Protein AF-A0A1M3QBH0-F1 (afdb_monomer)

Solvent-accessible surface area (backbone atoms only — not comparable to full-atom values): 13136 Å² total; per-residue (Å²): 131,69,60,86,59,48,52,57,50,49,51,53,44,24,52,53,30,20,54,60,25,50,37,61,86,67,37,44,61,52,54,53,48,25,65,75,72,67,54,53,71,69,56,42,52,51,54,48,45,53,23,42,47,44,20,41,51,45,32,47,50,53,47,51,50,51,52,53,48,51,71,76,41,58,80,49,60,79,60,54,50,59,52,50,54,50,49,53,50,50,50,52,53,48,49,54,51,51,37,49,76,69,68,70,52,73,88,73,77,80,76,66,93,84,74,84,82,80,86,79,91,77,92,79,90,82,88,85,90,85,86,88,86,88,85,84,90,84,84,87,78,93,76,81,79,76,78,73,76,77,70,67,73,73,73,66,70,68,76,70,78,68,71,79,68,53,68,65,59,53,51,51,50,53,33,49,58,47,20,74,53,61,65,70,85,49,47,67,57,48,61,58,21,44,77,62,37,70,65,30,32,53,51,47,49,51,46,31,39,52,22,27,39,52,25,52,70,110

Secondary structure (DSSP, 8-state):
--HHHHHHHHHHHHHHHHHHHHSHHHHHHHHHHHHHHT--HHHHHHHHHHHHHHHHHHHHHHHHHHHHHHHH-HHHHTTHHHHHHHHHHHHHHHHHHHHHHTT-S-------TT----------------------------------------------------HHHHHHHHHHHHHTS--GGGHHHHHHHHTTHHHHHHHHHHHHHHHHHHHHH-

Structure (mmCIF, N/CA/C/O backbone):
data_AF-A0A1M3QBH0-F1
#
_entry.id   AF-A0A1M3QBH0-F1
#
loop_
_atom_site.group_PDB
_atom_site.id
_atom_site.type_symbol
_atom_site.label_atom_id
_atom_site.label_alt_id
_atom_site.label_comp_id
_atom_site.label_asym_id
_atom_site.label_entity_id
_atom_site.label_seq_id
_atom_site.pdbx_PDB_ins_code
_atom_site.Cartn_x
_atom_site.Cartn_y
_atom_site.Cartn_z
_atom_site.occupancy
_atom_site.B_iso_or_equiv
_atom_site.auth_seq_id
_atom_site.auth_comp_id
_atom_site.auth_asym_id
_atom_site.auth_atom_id
_atom_site.pdbx_PDB_model_num
ATOM 1 N N . MET A 1 1 ? 18.473 -16.895 -12.469 1.00 64.12 1 MET A N 1
ATOM 2 C CA . MET A 1 1 ? 18.109 -15.680 -11.704 1.00 64.12 1 MET A CA 1
ATOM 3 C C . MET A 1 1 ? 19.381 -15.137 -11.069 1.00 64.12 1 MET A C 1
ATOM 5 O O . MET A 1 1 ? 20.035 -15.888 -10.356 1.00 64.12 1 MET A O 1
ATOM 9 N N . ASN A 1 2 ? 19.768 -13.891 -11.347 1.00 78.19 2 ASN A N 1
ATOM 10 C CA . ASN A 1 2 ? 20.936 -13.276 -10.705 1.00 78.19 2 ASN A CA 1
ATOM 11 C C . ASN A 1 2 ? 20.575 -12.853 -9.273 1.00 78.19 2 ASN A C 1
ATOM 13 O O . ASN A 1 2 ? 19.985 -11.796 -9.056 1.00 78.19 2 ASN A O 1
ATOM 17 N N . LEU A 1 3 ? 20.915 -13.695 -8.294 1.00 78.75 3 LEU A N 1
ATOM 18 C CA . LEU A 1 3 ? 20.623 -13.466 -6.871 1.00 78.75 3 LEU A CA 1
ATOM 19 C C . LEU A 1 3 ? 21.205 -12.146 -6.339 1.00 78.75 3 LEU A C 1
ATOM 21 O O . LEU A 1 3 ? 20.587 -11.513 -5.489 1.00 78.75 3 LEU A O 1
ATOM 25 N N . SER A 1 4 ? 22.342 -11.703 -6.880 1.00 83.06 4 SER A N 1
ATOM 26 C CA . SER A 1 4 ? 23.027 -10.467 -6.484 1.00 83.06 4 SER A CA 1
ATOM 27 C C . SER A 1 4 ? 22.188 -9.200 -6.665 1.00 83.06 4 SER A C 1
ATOM 29 O O . SER A 1 4 ? 22.356 -8.258 -5.900 1.00 83.06 4 SER A O 1
ATOM 31 N N . MET A 1 5 ? 21.269 -9.181 -7.634 1.00 84.56 5 MET A N 1
ATOM 32 C CA . MET A 1 5 ? 20.375 -8.044 -7.885 1.00 84.56 5 MET A CA 1
ATOM 33 C C . MET A 1 5 ? 18.974 -8.275 -7.308 1.00 84.56 5 MET A C 1
ATOM 35 O O . MET A 1 5 ? 18.311 -7.327 -6.899 1.00 84.56 5 MET A O 1
ATOM 39 N N . LEU A 1 6 ? 18.521 -9.528 -7.220 1.00 85.81 6 LEU A N 1
ATOM 40 C CA . LEU A 1 6 ? 17.193 -9.854 -6.697 1.00 85.81 6 LEU A CA 1
ATOM 41 C C . LEU A 1 6 ? 17.083 -9.630 -5.185 1.00 85.81 6 LEU A C 1
ATOM 43 O O . LEU A 1 6 ? 16.078 -9.094 -4.726 1.00 85.81 6 LEU A O 1
ATOM 47 N N . VAL A 1 7 ? 18.111 -10.004 -4.417 1.00 89.94 7 VAL A N 1
ATOM 48 C CA . VAL A 1 7 ? 18.140 -9.816 -2.957 1.00 89.94 7 VAL A CA 1
ATOM 49 C C . VAL A 1 7 ? 17.984 -8.344 -2.555 1.00 89.94 7 VAL A C 1
ATOM 51 O O . VAL A 1 7 ? 17.090 -8.066 -1.756 1.00 89.94 7 VAL A O 1
ATOM 54 N N . PRO A 1 8 ? 18.766 -7.383 -3.091 1.00 91.19 8 PRO A N 1
ATOM 55 C CA . PRO A 1 8 ? 18.585 -5.980 -2.731 1.00 91.19 8 PRO A CA 1
ATOM 56 C C . PRO A 1 8 ? 17.220 -5.434 -3.169 1.00 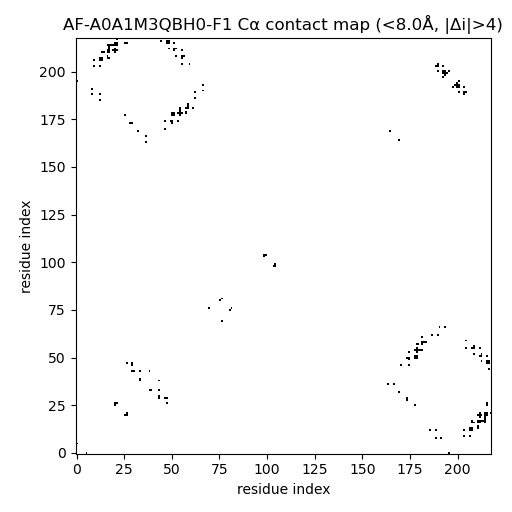91.19 8 PRO A C 1
ATOM 58 O O . PRO A 1 8 ? 16.588 -4.739 -2.383 1.00 91.19 8 PRO A O 1
ATOM 61 N N . ILE A 1 9 ? 16.705 -5.802 -4.351 1.00 90.75 9 ILE A N 1
ATOM 62 C CA . ILE A 1 9 ? 15.357 -5.385 -4.793 1.00 90.75 9 ILE A CA 1
ATOM 63 C C . ILE A 1 9 ? 14.284 -5.897 -3.827 1.00 90.75 9 ILE A C 1
ATOM 65 O O . ILE A 1 9 ? 13.414 -5.136 -3.408 1.00 90.75 9 ILE A O 1
ATOM 69 N N . ALA A 1 10 ? 14.353 -7.174 -3.451 1.00 91.88 10 ALA A N 1
ATOM 70 C CA . ALA A 1 10 ? 13.419 -7.784 -2.514 1.00 91.88 10 ALA A CA 1
ATOM 71 C C . ALA A 1 10 ? 13.515 -7.151 -1.118 1.00 91.88 10 ALA A C 1
ATOM 73 O O . ALA A 1 10 ? 12.488 -6.859 -0.513 1.00 91.88 10 ALA A O 1
ATOM 74 N N . ALA A 1 11 ? 14.729 -6.892 -0.625 1.00 93.81 11 ALA A N 1
ATOM 75 C CA . ALA A 1 11 ? 14.957 -6.272 0.677 1.00 93.81 11 ALA A CA 1
ATOM 76 C C . ALA A 1 11 ? 14.449 -4.824 0.721 1.00 93.81 11 ALA A C 1
ATOM 78 O O . ALA A 1 11 ? 13.727 -4.449 1.645 1.00 93.81 11 ALA A O 1
ATOM 79 N N . THR A 1 12 ? 14.774 -4.012 -0.289 1.00 92.19 12 THR A N 1
ATOM 80 C CA . THR A 1 12 ? 14.274 -2.636 -0.387 1.00 92.19 12 THR A CA 1
ATOM 81 C C . THR A 1 12 ? 12.761 -2.621 -0.578 1.00 92.19 12 THR A C 1
ATOM 83 O O . THR A 1 12 ? 12.075 -1.865 0.105 1.00 92.19 12 THR A O 1
ATOM 86 N N . GLY A 1 13 ? 12.224 -3.485 -1.442 1.00 92.44 13 GLY A N 1
ATOM 87 C CA . GLY A 1 13 ? 10.784 -3.623 -1.657 1.00 92.44 13 GLY A CA 1
ATOM 88 C C . GLY A 1 13 ? 10.037 -4.001 -0.378 1.00 92.44 13 GLY A C 1
ATOM 89 O O . GLY A 1 13 ? 9.044 -3.359 -0.045 1.00 92.44 13 GLY A O 1
ATOM 90 N N . PHE A 1 14 ? 10.557 -4.973 0.379 1.00 94.94 14 PHE A N 1
ATOM 91 C CA . PHE A 1 14 ? 10.033 -5.346 1.692 1.00 94.94 14 PHE A CA 1
ATOM 92 C C . PHE A 1 14 ? 10.043 -4.158 2.656 1.00 94.94 14 PHE A C 1
ATOM 94 O O . PHE A 1 14 ? 9.016 -3.844 3.249 1.00 94.94 14 PHE A O 1
ATOM 101 N N . LEU A 1 15 ? 11.184 -3.476 2.802 1.00 95.00 15 LEU A N 1
ATOM 102 C CA . LEU A 1 15 ? 11.324 -2.373 3.751 1.00 95.00 15 LEU A CA 1
ATOM 103 C C . LEU A 1 15 ? 10.366 -1.225 3.425 1.00 95.00 15 LEU A C 1
ATOM 105 O O . LEU A 1 15 ? 9.687 -0.716 4.315 1.00 95.00 15 LEU A O 1
ATOM 109 N N . VAL A 1 16 ? 10.284 -0.840 2.151 1.00 93.44 16 VAL A N 1
ATOM 110 C CA . VAL A 1 16 ? 9.375 0.218 1.700 1.00 93.44 16 VAL A CA 1
ATOM 111 C C . VAL A 1 16 ? 7.922 -0.195 1.934 1.00 93.44 16 VAL A C 1
ATOM 113 O O . VAL A 1 16 ? 7.165 0.603 2.477 1.00 93.44 16 VAL A O 1
ATOM 116 N N . ALA A 1 17 ? 7.533 -1.431 1.603 1.00 93.44 17 ALA A N 1
ATOM 117 C CA . ALA A 1 17 ? 6.177 -1.939 1.832 1.00 93.44 17 ALA A CA 1
ATOM 118 C C . ALA A 1 17 ? 5.797 -1.990 3.312 1.00 93.44 17 ALA A C 1
ATOM 120 O O . ALA A 1 17 ? 4.714 -1.534 3.684 1.00 93.44 17 ALA A O 1
ATOM 121 N N . PHE A 1 18 ? 6.703 -2.476 4.157 1.00 95.31 18 PHE A N 1
ATOM 122 C CA . PHE A 1 18 ? 6.506 -2.529 5.598 1.00 95.31 18 PHE A CA 1
ATOM 123 C C . PHE A 1 18 ? 6.347 -1.127 6.190 1.00 95.31 18 PHE A C 1
ATOM 125 O O . PHE A 1 18 ? 5.349 -0.845 6.850 1.00 95.31 18 PHE A O 1
ATOM 132 N N . LEU A 1 19 ? 7.298 -0.225 5.920 1.00 94.31 19 LEU A N 1
ATOM 133 C CA . LEU A 1 19 ? 7.269 1.129 6.473 1.00 94.31 19 LEU A CA 1
ATOM 134 C C . LEU A 1 19 ? 6.071 1.925 5.958 1.00 94.31 19 LEU A C 1
ATOM 136 O O . LEU A 1 19 ? 5.445 2.625 6.743 1.00 94.31 19 LEU A O 1
ATOM 140 N N . HIS A 1 20 ? 5.719 1.789 4.677 1.00 92.94 20 HIS A N 1
ATOM 141 C CA . HIS A 1 20 ? 4.542 2.427 4.087 1.00 92.94 20 HIS A CA 1
ATOM 142 C C . HIS A 1 20 ? 3.243 1.996 4.784 1.00 92.94 20 HIS A C 1
ATOM 144 O O . HIS A 1 20 ? 2.414 2.840 5.132 1.00 92.94 20 HIS A O 1
ATOM 150 N N . ALA A 1 21 ? 3.091 0.694 5.036 1.00 92.50 21 ALA A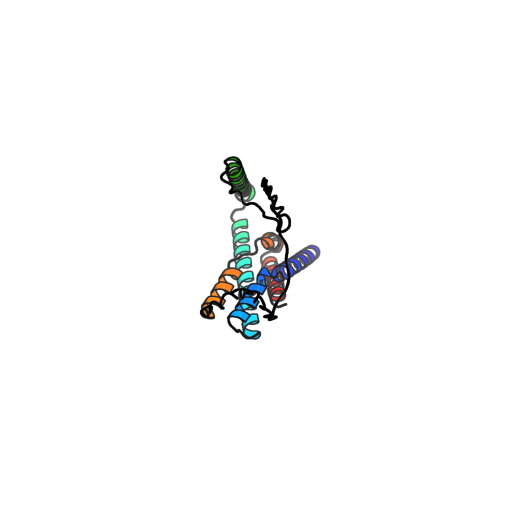 N 1
ATOM 151 C CA . ALA A 1 21 ? 1.936 0.138 5.736 1.00 92.50 21 ALA A CA 1
ATOM 152 C C . ALA A 1 21 ? 1.914 0.489 7.234 1.00 92.50 21 ALA A C 1
ATOM 154 O O . ALA A 1 21 ? 0.838 0.645 7.810 1.00 92.50 21 ALA A O 1
ATOM 155 N N . ALA A 1 22 ? 3.084 0.669 7.852 1.00 93.62 22 ALA A N 1
ATOM 156 C CA . ALA A 1 22 ? 3.213 1.086 9.247 1.00 93.62 22 ALA A CA 1
ATOM 157 C C . ALA A 1 22 ? 2.857 2.570 9.473 1.00 93.62 22 ALA A C 1
ATOM 159 O O . ALA A 1 22 ? 2.627 2.983 10.615 1.00 93.62 22 ALA A O 1
ATOM 160 N N . ILE A 1 23 ? 2.777 3.387 8.411 1.00 92.56 23 ILE A N 1
ATOM 161 C CA . ILE A 1 23 ? 2.316 4.778 8.520 1.00 92.56 23 ILE A CA 1
ATOM 162 C C . ILE A 1 23 ? 0.887 4.779 9.092 1.00 92.56 23 ILE A C 1
ATOM 164 O O . ILE A 1 23 ? 0.029 4.054 8.578 1.00 92.56 23 ILE A O 1
ATOM 168 N N . PRO A 1 24 ? 0.581 5.630 10.096 1.00 90.50 24 PRO A N 1
ATOM 169 C CA . PRO A 1 24 ? -0.736 5.675 10.731 1.00 90.50 24 PRO A CA 1
ATOM 170 C C . PRO A 1 24 ? -1.908 5.818 9.759 1.00 90.50 24 PRO A C 1
ATOM 172 O O . PRO A 1 24 ? -3.011 5.399 10.073 1.00 90.50 24 PRO A O 1
ATOM 175 N N . THR A 1 25 ? -1.705 6.346 8.555 1.00 89.12 25 THR A N 1
ATOM 176 C CA . THR A 1 25 ? -2.760 6.473 7.542 1.00 89.12 25 THR A CA 1
ATOM 177 C C . THR A 1 25 ? -3.413 5.144 7.156 1.00 89.12 25 THR A C 1
ATOM 179 O O . THR A 1 25 ? -4.583 5.149 6.784 1.00 89.12 25 THR A O 1
ATOM 182 N N . HIS A 1 26 ? -2.702 4.019 7.272 1.00 89.19 26 HIS A N 1
ATOM 183 C CA . HIS A 1 26 ? -3.191 2.714 6.823 1.00 89.19 26 HIS A CA 1
ATOM 184 C C . HIS A 1 26 ? -3.895 1.913 7.925 1.00 89.19 26 HIS A C 1
ATOM 186 O O . HIS A 1 26 ? -4.906 1.275 7.649 1.00 89.19 26 HIS A O 1
ATOM 192 N N . TRP A 1 27 ? -3.429 1.960 9.177 1.00 91.81 27 TRP A N 1
ATOM 193 C CA . TRP A 1 27 ? -4.012 1.173 10.278 1.00 91.81 27 TRP A CA 1
ATOM 194 C C . TRP A 1 27 ? -4.861 2.005 11.255 1.00 91.81 27 TRP A C 1
ATOM 196 O O . TRP A 1 27 ? -5.806 1.479 11.855 1.00 91.81 27 TRP A O 1
ATOM 206 N N . LEU A 1 28 ? -4.602 3.313 11.397 1.00 92.81 28 LEU A N 1
ATOM 207 C CA . LEU A 1 28 ? -5.321 4.176 12.344 1.00 92.81 28 LEU A CA 1
ATOM 208 C C . LEU A 1 28 ? -6.836 4.228 12.085 1.00 92.81 28 LEU A C 1
ATOM 210 O O . LEU A 1 28 ? -7.583 4.143 13.064 1.00 92.81 28 LEU A O 1
ATOM 214 N N . PRO A 1 29 ? -7.336 4.304 10.831 1.00 92.62 29 PRO A N 1
ATOM 215 C CA . PRO A 1 29 ? -8.777 4.300 10.579 1.00 92.62 29 PRO A CA 1
ATOM 216 C C . PRO A 1 29 ? -9.474 3.046 11.120 1.00 92.62 29 PRO A C 1
ATOM 218 O O . PRO A 1 29 ? -10.577 3.146 11.655 1.00 92.62 29 PRO A O 1
ATOM 221 N N . PHE A 1 30 ? -8.821 1.882 11.056 1.00 93.81 30 PHE A N 1
ATOM 222 C CA . PHE A 1 30 ? -9.355 0.622 11.579 1.00 93.81 30 PHE A CA 1
ATOM 223 C C . PHE A 1 30 ? -9.416 0.625 13.103 1.00 93.81 30 PHE A C 1
ATOM 225 O O . PHE A 1 30 ? -10.422 0.217 13.684 1.00 93.81 30 PHE A O 1
ATOM 232 N N . VAL A 1 31 ? -8.377 1.141 13.766 1.00 93.06 31 VAL A N 1
ATOM 233 C CA . VAL A 1 31 ? -8.362 1.273 15.229 1.00 93.06 31 VAL A CA 1
ATOM 234 C C . VAL A 1 31 ? -9.441 2.252 15.689 1.00 93.06 31 VAL A C 1
ATOM 236 O O . VAL A 1 31 ? -10.214 1.924 16.590 1.00 93.06 31 VAL A O 1
ATOM 239 N N . LEU A 1 32 ? -9.564 3.415 15.049 1.00 92.88 32 LEU A N 1
ATOM 240 C CA . LEU A 1 32 ? -10.593 4.402 15.386 1.00 92.88 32 LEU A CA 1
ATOM 241 C C . LEU A 1 32 ? -12.008 3.865 15.135 1.00 92.88 32 LEU A C 1
ATOM 243 O O . LEU A 1 32 ? -12.865 3.975 16.014 1.00 92.88 32 LEU A O 1
ATOM 247 N N . ALA A 1 33 ? -12.238 3.214 13.993 1.00 91.62 33 ALA A N 1
ATOM 248 C CA . ALA A 1 33 ? -13.512 2.569 13.689 1.00 91.62 33 ALA A CA 1
ATOM 249 C C . ALA A 1 33 ? -13.835 1.457 14.693 1.00 91.62 33 ALA A C 1
ATOM 251 O O . ALA A 1 33 ? -14.967 1.378 15.170 1.00 91.62 33 ALA A O 1
ATOM 252 N N . SER A 1 34 ? -12.843 0.652 15.088 1.00 93.19 34 SER A N 1
ATOM 253 C CA . SER A 1 34 ? -13.037 -0.404 16.082 1.00 93.19 34 SER A CA 1
ATOM 254 C C . SER A 1 34 ? -13.456 0.142 17.443 1.00 93.19 34 SER A C 1
ATOM 256 O O . SER A 1 34 ? -14.355 -0.415 18.069 1.00 93.19 34 SER A O 1
ATOM 258 N N . ARG A 1 35 ? -12.870 1.264 17.884 1.00 91.00 35 ARG A N 1
ATOM 259 C CA . ARG A 1 35 ? -13.237 1.918 19.148 1.00 91.00 35 ARG A CA 1
ATOM 260 C C . ARG A 1 35 ? -14.616 2.565 19.067 1.00 91.00 35 ARG A C 1
ATOM 262 O O . ARG A 1 35 ? -15.369 2.469 20.029 1.00 91.00 35 ARG A O 1
ATOM 269 N N . GLY A 1 36 ? -14.960 3.165 17.926 1.00 89.19 36 GLY A N 1
ATOM 270 C CA . GLY A 1 36 ? -16.285 3.743 17.688 1.00 89.19 36 GLY A CA 1
ATOM 271 C C . GLY A 1 36 ? -17.406 2.698 17.628 1.00 89.19 36 GLY A C 1
ATOM 272 O O . GLY A 1 36 ? -18.504 2.950 18.117 1.00 89.19 36 GLY A O 1
ATOM 273 N N . GLN A 1 37 ? -17.129 1.513 17.076 1.00 88.50 37 GLN A N 1
ATOM 274 C CA . GLN A 1 37 ? -18.107 0.424 16.954 1.00 88.50 37 GLN A CA 1
ATOM 275 C C . GLN A 1 37 ? -18.099 -0.554 18.141 1.00 88.50 37 GLN A C 1
ATOM 277 O O . GLN A 1 37 ? -19.078 -1.266 18.363 1.00 88.50 37 GLN A O 1
ATOM 282 N N . GLY A 1 38 ? -17.034 -0.572 18.946 1.00 90.19 38 GLY A N 1
ATOM 283 C CA . GLY A 1 38 ? -16.862 -1.509 20.059 1.00 90.19 38 GLY A CA 1
ATOM 284 C C . GLY A 1 38 ? -16.407 -2.905 19.620 1.00 90.19 38 GLY A C 1
ATOM 285 O O . GLY A 1 38 ? -16.803 -3.900 20.224 1.00 90.19 38 GLY A O 1
ATOM 286 N N . TRP A 1 39 ? -15.608 -3.009 18.555 1.00 93.75 39 TRP A N 1
ATOM 287 C CA . TRP A 1 39 ? -15.088 -4.295 18.083 1.00 93.75 39 TRP A CA 1
ATOM 288 C C . TRP A 1 39 ? -14.024 -4.861 19.030 1.00 93.75 39 TRP A C 1
ATOM 290 O O . TRP A 1 39 ? -13.169 -4.142 19.546 1.00 93.75 39 TRP A O 1
ATOM 300 N N . GLY A 1 40 ? -14.046 -6.182 19.220 1.00 93.88 40 GLY A N 1
ATOM 301 C CA . GLY A 1 40 ? -12.975 -6.892 19.918 1.00 93.88 40 GLY A CA 1
ATOM 302 C C . GLY A 1 40 ? -11.669 -6.897 19.115 1.00 93.88 40 GLY A C 1
ATOM 303 O O . GLY A 1 40 ? -11.686 -6.825 17.886 1.00 93.88 40 GLY A O 1
ATOM 304 N N . ARG A 1 41 ? -10.531 -7.061 19.805 1.00 92.62 41 ARG A N 1
ATOM 305 C CA . ARG A 1 41 ? -9.181 -7.053 19.200 1.00 92.62 41 ARG A CA 1
ATOM 306 C C . ARG A 1 41 ? -9.051 -8.004 18.006 1.00 92.62 41 ARG A C 1
ATOM 308 O O . ARG A 1 41 ? -8.533 -7.607 16.971 1.00 92.62 41 ARG A O 1
ATOM 315 N N . GLY A 1 42 ? -9.576 -9.226 18.127 1.00 94.81 42 GLY A N 1
ATOM 316 C CA . GLY A 1 42 ? -9.534 -10.218 17.048 1.00 94.81 42 GLY A CA 1
ATOM 317 C C . GLY A 1 42 ? -10.311 -9.789 15.800 1.00 94.81 42 GLY A C 1
ATOM 318 O O . GLY A 1 42 ? -9.824 -9.975 14.691 1.00 94.81 42 GLY A O 1
ATOM 319 N N . LYS A 1 43 ? -11.476 -9.146 15.967 1.00 93.88 43 LYS A N 1
ATOM 320 C CA . LYS A 1 43 ? -12.266 -8.620 14.844 1.00 93.88 43 LYS A CA 1
ATOM 321 C C . LYS A 1 43 ? -11.531 -7.480 14.147 1.00 93.88 43 LYS A C 1
ATOM 323 O O . LYS A 1 43 ? -11.464 -7.476 12.925 1.00 93.88 43 LYS A O 1
ATOM 328 N N . THR A 1 44 ? -10.956 -6.551 14.908 1.00 94.12 44 THR A N 1
ATOM 329 C CA . THR A 1 44 ? -10.163 -5.450 14.344 1.00 94.12 44 THR A CA 1
ATOM 330 C C . THR A 1 44 ? -8.982 -5.982 13.546 1.00 94.12 44 THR A C 1
ATOM 332 O O . THR A 1 44 ? -8.848 -5.633 12.380 1.00 94.12 44 THR A O 1
ATOM 335 N N . LEU A 1 45 ? -8.190 -6.887 14.129 1.00 94.19 45 LEU A N 1
ATOM 336 C CA . LEU A 1 45 ? -7.050 -7.503 13.447 1.00 94.19 45 LEU A CA 1
ATOM 337 C C . LEU A 1 45 ? -7.477 -8.263 12.187 1.00 94.19 45 LEU A C 1
ATOM 339 O O . LEU A 1 45 ? -6.846 -8.104 11.149 1.00 94.19 45 LEU A O 1
ATOM 343 N N . ALA A 1 46 ? -8.569 -9.031 12.242 1.00 94.62 46 ALA A N 1
ATOM 344 C CA . ALA A 1 46 ? -9.079 -9.766 11.086 1.00 94.62 46 ALA A 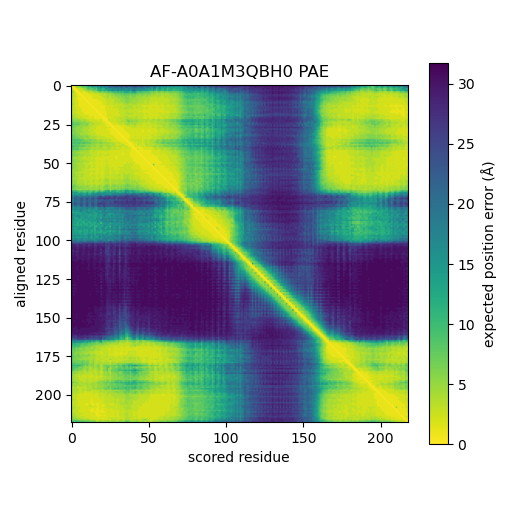CA 1
ATOM 345 C C . ALA A 1 46 ? -9.540 -8.834 9.953 1.00 94.62 46 ALA A C 1
ATOM 347 O O . ALA A 1 46 ? -9.212 -9.073 8.793 1.00 94.62 46 ALA A O 1
ATOM 348 N N . VAL A 1 47 ? -10.270 -7.759 10.274 1.00 94.19 47 VAL A N 1
ATOM 349 C CA . VAL A 1 47 ? -10.735 -6.780 9.276 1.00 94.19 47 VAL A CA 1
ATOM 350 C C . VAL A 1 47 ? -9.556 -6.012 8.675 1.00 94.19 47 VAL A C 1
ATOM 352 O O . VAL A 1 47 ? -9.503 -5.859 7.456 1.00 94.19 47 VAL A O 1
ATOM 355 N N . THR A 1 48 ? -8.594 -5.578 9.494 1.00 94.75 48 THR A N 1
ATOM 356 C CA . THR A 1 48 ? -7.371 -4.915 9.017 1.00 94.75 48 THR A CA 1
ATOM 357 C C . THR A 1 48 ? -6.556 -5.842 8.114 1.00 94.75 48 THR A C 1
ATOM 359 O O . THR A 1 48 ? -6.141 -5.429 7.036 1.00 94.75 48 THR A O 1
ATOM 362 N N . ALA A 1 49 ? -6.377 -7.108 8.504 1.00 93.25 49 ALA A N 1
ATOM 363 C CA . ALA A 1 49 ? -5.657 -8.104 7.711 1.00 93.25 49 ALA A CA 1
ATOM 364 C C . ALA A 1 49 ? -6.328 -8.365 6.360 1.00 93.25 49 ALA A C 1
ATOM 366 O O . ALA A 1 49 ? -5.658 -8.399 5.329 1.00 93.25 49 ALA A O 1
ATOM 367 N N . LEU A 1 50 ? -7.656 -8.519 6.363 1.00 94.44 50 LEU A N 1
ATOM 368 C CA . LEU A 1 50 ? -8.438 -8.727 5.149 1.00 94.44 50 LEU A CA 1
ATOM 369 C C . LEU A 1 50 ? -8.317 -7.528 4.203 1.00 94.44 50 LEU A C 1
ATOM 371 O O . LEU A 1 50 ? -8.140 -7.712 3.001 1.00 94.44 50 LEU A O 1
ATOM 375 N N . ALA A 1 51 ? -8.377 -6.312 4.745 1.00 93.94 51 ALA A N 1
ATOM 376 C CA . ALA A 1 51 ? -8.225 -5.098 3.959 1.00 93.94 51 ALA A CA 1
ATOM 377 C C . ALA A 1 51 ? -6.802 -4.950 3.404 1.00 93.94 51 ALA A C 1
ATOM 379 O O . ALA A 1 51 ? -6.649 -4.651 2.221 1.00 93.94 51 ALA A O 1
ATOM 380 N N . GLY A 1 52 ? -5.772 -5.214 4.213 1.00 92.25 52 GLY A N 1
ATOM 381 C CA . GLY A 1 52 ? -4.378 -5.199 3.768 1.00 92.25 52 GLY A CA 1
ATOM 382 C C . GLY A 1 52 ? -4.108 -6.217 2.661 1.00 92.25 52 GLY A C 1
ATOM 383 O O . GLY A 1 52 ? -3.496 -5.885 1.649 1.00 92.25 52 GLY A O 1
ATOM 384 N N . LEU A 1 53 ? -4.634 -7.438 2.794 1.00 92.69 53 LEU A N 1
ATOM 385 C CA . LEU A 1 53 ? -4.525 -8.457 1.751 1.00 92.69 53 LEU A CA 1
ATOM 386 C C . LEU A 1 53 ? -5.262 -8.039 0.473 1.00 92.69 53 LEU A C 1
ATOM 388 O O . LEU A 1 53 ? -4.701 -8.153 -0.615 1.00 92.69 53 LEU A O 1
ATOM 392 N N . GLY A 1 54 ? -6.491 -7.528 0.596 1.00 93.44 54 GLY A N 1
ATOM 393 C CA . GLY A 1 54 ? -7.263 -7.020 -0.538 1.00 93.44 54 GLY A CA 1
ATOM 394 C C . GLY A 1 54 ? -6.516 -5.920 -1.290 1.00 93.44 54 GLY A C 1
ATOM 395 O O . GLY A 1 54 ? -6.375 -5.990 -2.509 1.00 93.44 54 GLY A O 1
ATOM 396 N N . HIS A 1 55 ? -5.959 -4.957 -0.560 1.00 93.06 55 HIS A N 1
ATOM 397 C CA . HIS A 1 55 ? -5.136 -3.876 -1.093 1.00 93.06 55 HIS A CA 1
ATOM 398 C C . HIS A 1 55 ? -3.900 -4.378 -1.858 1.00 93.06 55 HIS A C 1
ATOM 400 O O . HIS A 1 55 ? -3.634 -3.925 -2.976 1.00 93.06 55 HIS A O 1
ATOM 406 N N . VAL A 1 56 ? -3.168 -5.350 -1.303 1.00 92.19 56 VAL A N 1
ATOM 407 C CA . VAL A 1 56 ? -2.007 -5.960 -1.972 1.00 92.19 56 VAL A CA 1
ATOM 408 C C . VAL A 1 56 ? -2.437 -6.684 -3.243 1.00 92.19 56 VAL A C 1
ATOM 410 O O . VAL A 1 56 ? -1.811 -6.501 -4.286 1.00 92.19 56 VAL A O 1
ATOM 413 N N . VAL A 1 57 ? -3.504 -7.484 -3.180 1.00 92.94 57 VAL A N 1
ATOM 414 C CA . VAL A 1 57 ? -4.021 -8.233 -4.335 1.00 92.94 57 VAL A CA 1
ATOM 415 C C . VAL A 1 57 ? -4.471 -7.282 -5.437 1.00 92.94 57 VAL A C 1
ATOM 417 O O . VAL A 1 57 ? -4.124 -7.493 -6.596 1.00 92.94 57 VAL A O 1
ATOM 420 N N . PHE A 1 58 ? -5.190 -6.213 -5.094 1.00 93.56 58 PHE A N 1
ATOM 421 C CA . PHE A 1 58 ? -5.634 -5.215 -6.063 1.00 93.56 58 PHE A CA 1
ATOM 422 C C . PHE A 1 58 ? -4.453 -4.463 -6.690 1.00 93.56 58 PHE A C 1
ATOM 424 O O . PHE A 1 58 ? -4.391 -4.308 -7.909 1.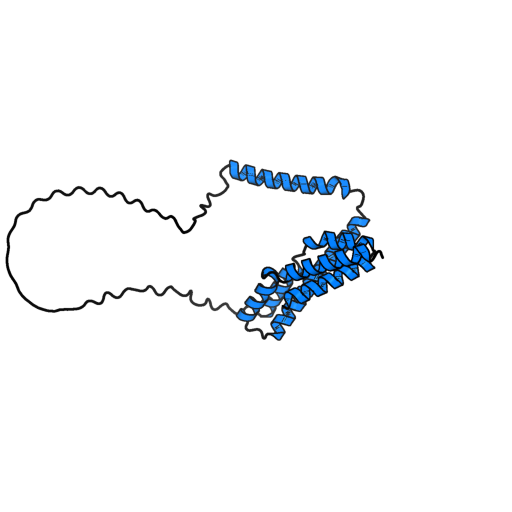00 93.56 58 PHE A O 1
ATOM 431 N N . THR A 1 59 ? -3.468 -4.068 -5.881 1.00 91.06 59 THR A N 1
ATOM 432 C CA . THR A 1 59 ? -2.255 -3.398 -6.371 1.00 91.06 59 THR A CA 1
ATOM 433 C C . THR A 1 59 ? -1.424 -4.325 -7.263 1.00 91.06 59 THR A C 1
ATOM 435 O O . THR A 1 59 ? -0.954 -3.903 -8.319 1.00 91.06 59 THR A O 1
ATOM 438 N N . ALA A 1 60 ? -1.269 -5.599 -6.893 1.00 91.25 60 ALA A N 1
ATOM 439 C CA . ALA A 1 60 ? -0.593 -6.596 -7.719 1.00 91.25 60 ALA A CA 1
ATOM 440 C C . ALA A 1 60 ? -1.366 -6.866 -9.017 1.00 91.25 60 ALA A C 1
ATOM 442 O O . ALA A 1 60 ? -0.759 -6.959 -10.078 1.00 91.25 60 ALA A O 1
ATOM 443 N N . PHE A 1 61 ? -2.697 -6.926 -8.969 1.00 92.12 61 PHE A N 1
ATOM 444 C CA . PHE A 1 61 ? -3.532 -7.064 -10.160 1.00 92.12 61 PHE A CA 1
ATOM 445 C C . PHE A 1 61 ? -3.330 -5.894 -11.132 1.00 92.12 61 PHE A C 1
ATOM 447 O O . PHE A 1 61 ? -3.068 -6.124 -12.313 1.00 92.12 61 PHE A O 1
ATOM 454 N N . LEU A 1 62 ? -3.369 -4.650 -10.645 1.00 90.19 62 LEU A N 1
ATOM 455 C CA . LEU A 1 62 ? -3.084 -3.474 -11.473 1.00 90.19 62 LEU A CA 1
ATOM 456 C C . LEU A 1 62 ? -1.645 -3.480 -12.001 1.00 90.19 62 LEU A C 1
ATOM 458 O O . LEU A 1 62 ? -1.425 -3.170 -13.169 1.00 90.19 62 LEU A O 1
ATOM 462 N N . GLY A 1 63 ? -0.669 -3.886 -11.186 1.00 88.62 63 GLY A N 1
ATOM 463 C CA . GLY A 1 63 ? 0.721 -4.044 -11.615 1.00 88.62 63 GLY A CA 1
ATOM 464 C C . GLY A 1 63 ? 0.876 -5.074 -12.737 1.00 88.62 63 GLY A C 1
ATOM 465 O O . GLY A 1 63 ? 1.535 -4.797 -13.736 1.00 88.62 63 GLY A O 1
ATOM 466 N N . ALA A 1 64 ? 0.223 -6.232 -12.617 1.00 89.25 64 ALA A N 1
ATOM 467 C CA . ALA A 1 64 ? 0.204 -7.262 -13.653 1.00 89.25 64 ALA A CA 1
ATOM 468 C C . ALA A 1 64 ? -0.472 -6.760 -14.935 1.00 89.25 64 ALA A C 1
ATOM 470 O O . ALA A 1 64 ? 0.035 -7.008 -16.026 1.00 89.25 64 ALA A O 1
ATOM 471 N N . LEU A 1 65 ? -1.571 -6.010 -14.807 1.00 88.56 65 LEU A N 1
ATOM 472 C CA . LEU A 1 65 ? -2.271 -5.397 -15.934 1.00 88.56 65 LEU A CA 1
ATOM 473 C C . LEU A 1 65 ? -1.376 -4.386 -16.666 1.00 88.56 65 LEU A C 1
ATOM 475 O O . LEU A 1 65 ? -1.284 -4.423 -17.889 1.00 88.56 65 LEU A O 1
ATOM 479 N N . VAL A 1 66 ? -0.668 -3.523 -15.929 1.00 83.88 66 VAL A N 1
ATOM 480 C CA . VAL A 1 66 ? 0.292 -2.561 -16.496 1.00 83.88 66 VAL A CA 1
ATOM 481 C C . VAL A 1 66 ? 1.447 -3.276 -17.189 1.00 83.88 66 VAL A C 1
ATOM 483 O O . VAL A 1 66 ? 1.829 -2.882 -18.286 1.00 83.88 66 VAL A O 1
ATOM 486 N N . VAL A 1 67 ? 1.993 -4.330 -16.583 1.00 82.88 67 VAL A N 1
ATOM 487 C CA . VAL A 1 67 ? 3.053 -5.145 -17.193 1.00 82.88 67 VAL A CA 1
ATOM 488 C C . VAL A 1 67 ? 2.558 -5.810 -18.480 1.00 82.88 67 VAL A C 1
ATOM 490 O O . VAL A 1 67 ? 3.251 -5.759 -19.494 1.00 82.88 67 VAL A O 1
ATOM 493 N N . TRP A 1 68 ? 1.349 -6.376 -18.461 1.00 83.19 68 TRP A N 1
ATOM 494 C CA . TRP A 1 68 ? 0.711 -6.992 -19.624 1.00 83.19 68 TRP A CA 1
ATOM 495 C C . TRP A 1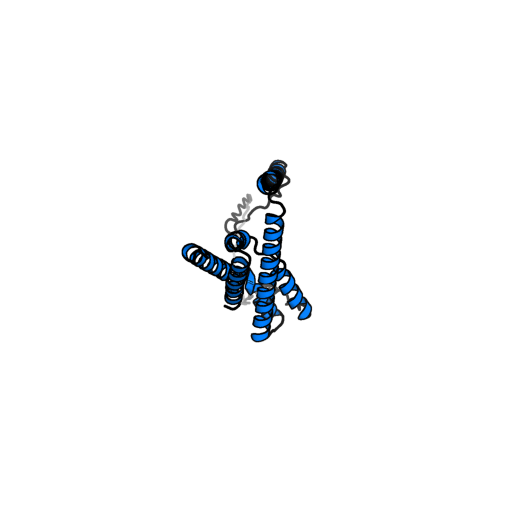 68 ? 0.525 -5.984 -20.765 1.00 83.19 68 TRP A C 1
ATOM 497 O O . TRP A 1 68 ? 1.007 -6.208 -21.873 1.00 83.19 68 TRP A O 1
ATOM 507 N N . PHE A 1 69 ? -0.086 -4.827 -20.484 1.00 79.44 69 PHE A N 1
ATOM 508 C CA . PHE A 1 69 ? -0.214 -3.747 -21.466 1.00 79.44 69 PHE A CA 1
ATOM 509 C C . PHE A 1 69 ? 1.148 -3.205 -21.913 1.00 79.44 69 PHE A C 1
ATOM 511 O O . PHE A 1 69 ? 1.311 -2.863 -23.078 1.00 79.44 69 PHE A O 1
ATOM 518 N N . GLY A 1 70 ? 2.142 -3.134 -21.029 1.00 71.62 70 GLY A N 1
ATOM 519 C CA . GLY A 1 70 ? 3.484 -2.651 -21.355 1.00 71.62 70 GLY A CA 1
ATOM 520 C C . GLY A 1 70 ? 4.187 -3.506 -22.412 1.00 71.62 70 GLY A C 1
ATOM 521 O O . GLY A 1 70 ? 4.869 -2.958 -23.278 1.00 71.62 70 GLY A O 1
ATOM 522 N N . ILE A 1 71 ? 3.973 -4.824 -22.379 1.00 64.25 71 ILE A N 1
ATOM 523 C CA . ILE A 1 71 ? 4.494 -5.768 -23.378 1.00 64.25 71 ILE A CA 1
ATOM 524 C C . ILE A 1 71 ? 3.763 -5.595 -24.723 1.00 64.25 71 ILE A C 1
ATOM 526 O O . ILE A 1 71 ? 4.408 -5.602 -25.769 1.00 64.25 71 ILE A O 1
ATOM 530 N N . GLU A 1 72 ? 2.450 -5.351 -24.702 1.00 60.75 72 GLU A N 1
ATOM 531 C CA . GLU A 1 72 ? 1.618 -5.195 -25.908 1.00 60.75 72 GLU A CA 1
ATOM 532 C C . GLU A 1 72 ? 1.770 -3.809 -26.581 1.00 60.75 72 GLU A C 1
ATOM 534 O O . GLU A 1 72 ? 1.654 -3.672 -27.797 1.00 60.75 72 GLU A O 1
ATOM 539 N N . THR A 1 73 ? 2.059 -2.757 -25.803 1.00 58.88 73 THR A N 1
ATOM 540 C CA . THR A 1 73 ? 1.984 -1.346 -26.251 1.00 58.88 73 THR A CA 1
ATOM 541 C C . THR A 1 73 ? 3.358 -0.690 -26.470 1.00 58.88 73 THR A C 1
ATOM 543 O O . THR A 1 73 ? 3.462 0.537 -26.565 1.00 58.88 73 THR A O 1
ATOM 546 N N . SER A 1 74 ? 4.418 -1.501 -26.562 1.00 60.34 74 SER A N 1
ATOM 547 C CA . SER A 1 74 ? 5.834 -1.096 -26.639 1.00 60.34 74 SER A CA 1
ATOM 548 C C . SER A 1 74 ? 6.176 0.072 -27.599 1.00 60.34 74 SER A C 1
ATOM 550 O O . SER A 1 74 ? 7.074 0.841 -27.253 1.00 60.34 74 SER A O 1
ATOM 552 N N . PRO A 1 75 ? 5.491 0.299 -28.743 1.00 59.88 75 PRO A N 1
ATOM 553 C CA . PRO A 1 75 ? 5.776 1.456 -29.602 1.00 59.88 75 PRO A CA 1
ATOM 554 C C . PRO A 1 75 ? 5.230 2.807 -29.092 1.00 59.88 75 PRO A C 1
ATOM 556 O O . PRO A 1 75 ? 5.810 3.849 -29.389 1.00 59.88 75 PRO A O 1
ATOM 559 N N . TRP A 1 76 ? 4.118 2.831 -28.345 1.00 58.66 76 TRP A N 1
ATOM 560 C CA . TRP A 1 76 ? 3.413 4.077 -27.974 1.00 58.66 76 TRP A CA 1
ATOM 561 C C . TRP A 1 76 ? 3.864 4.643 -26.622 1.00 58.66 76 TRP A C 1
ATOM 563 O O . TRP A 1 76 ? 3.864 5.862 -26.414 1.00 58.66 76 TRP A O 1
ATOM 573 N N . THR A 1 77 ? 4.270 3.761 -25.707 1.00 59.97 77 THR A N 1
ATOM 574 C CA . THR A 1 77 ? 4.691 4.094 -24.337 1.00 59.97 77 THR A CA 1
ATOM 575 C C . THR A 1 77 ? 5.994 4.889 -24.285 1.00 59.97 77 THR A C 1
ATOM 577 O O . THR A 1 77 ? 6.149 5.719 -23.393 1.00 59.97 77 THR A O 1
ATOM 580 N N . GLY A 1 78 ? 6.901 4.701 -25.249 1.00 59.72 78 GLY A N 1
ATOM 581 C CA . GLY A 1 78 ? 8.170 5.437 -25.310 1.00 59.72 78 GLY A CA 1
ATOM 582 C C . GLY A 1 78 ? 8.062 6.872 -25.841 1.00 59.72 78 GLY A C 1
ATOM 583 O O . GLY A 1 78 ? 8.909 7.699 -25.516 1.00 59.72 78 GLY A O 1
ATOM 584 N N . GLY A 1 79 ? 7.036 7.185 -26.642 1.00 70.31 79 GLY A N 1
ATOM 585 C CA . GLY A 1 79 ? 6.929 8.476 -27.336 1.00 70.31 79 GLY A CA 1
ATOM 586 C C . GLY A 1 79 ? 5.810 9.380 -26.823 1.00 70.31 79 GLY A C 1
ATOM 587 O O . GLY A 1 79 ? 6.050 10.516 -26.422 1.00 70.31 79 GLY A O 1
ATOM 588 N N . ILE A 1 80 ? 4.569 8.891 -26.841 1.00 76.44 80 ILE A N 1
ATOM 589 C CA . ILE A 1 80 ? 3.378 9.740 -26.672 1.00 76.44 80 ILE A CA 1
ATOM 590 C C . ILE A 1 80 ? 2.997 9.894 -25.199 1.00 76.44 80 ILE A C 1
ATOM 592 O O . ILE A 1 80 ? 2.625 10.981 -24.764 1.00 76.44 80 ILE A O 1
ATOM 596 N N . LEU A 1 81 ? 3.108 8.822 -24.415 1.00 78.69 81 LEU A N 1
ATOM 597 C CA . LEU A 1 81 ? 2.621 8.791 -23.034 1.00 78.69 81 LEU A CA 1
ATOM 598 C C . LEU A 1 81 ? 3.374 9.762 -22.096 1.00 78.69 81 LEU A C 1
ATOM 600 O O . LEU A 1 81 ? 2.704 10.499 -21.368 1.00 78.69 81 LEU A O 1
ATOM 604 N N . PRO A 1 82 ? 4.719 9.874 -22.150 1.00 81.00 82 PRO A N 1
ATOM 605 C CA . PRO A 1 82 ? 5.455 10.865 -21.363 1.00 81.00 82 PRO A CA 1
ATOM 606 C C . PRO A 1 82 ? 5.148 12.304 -21.795 1.00 81.00 82 PRO A C 1
ATOM 608 O O . PRO A 1 82 ? 5.036 13.188 -20.946 1.00 81.00 82 PRO A O 1
ATOM 611 N N . LEU A 1 83 ? 4.958 12.541 -23.101 1.00 83.81 83 LEU A N 1
ATOM 612 C CA . LEU A 1 83 ? 4.578 13.855 -23.628 1.00 83.81 83 LEU A CA 1
ATOM 613 C C . LEU A 1 83 ? 3.178 14.270 -23.169 1.00 83.81 83 LEU A C 1
ATOM 615 O O . LEU A 1 83 ? 2.984 15.419 -22.778 1.00 83.81 83 LEU A O 1
ATOM 619 N N . LEU A 1 84 ? 2.215 13.347 -23.184 1.00 86.44 84 LEU A N 1
ATOM 620 C CA . LEU A 1 84 ? 0.865 13.599 -22.682 1.00 86.44 84 LEU A CA 1
ATOM 621 C C . LEU A 1 84 ? 0.871 13.861 -21.174 1.00 86.44 84 LEU A C 1
ATOM 623 O O . LEU A 1 84 ? 0.283 14.848 -20.738 1.00 86.44 84 LEU A O 1
ATOM 627 N N . ALA A 1 85 ? 1.564 13.032 -20.385 1.00 86.25 85 ALA A N 1
ATOM 628 C CA . ALA A 1 85 ? 1.669 13.218 -18.937 1.00 86.25 85 ALA A CA 1
ATOM 629 C C . ALA A 1 85 ? 2.311 14.572 -18.586 1.00 86.25 85 ALA A C 1
ATOM 631 O O . ALA A 1 85 ? 1.763 15.333 -17.786 1.00 86.25 85 ALA A O 1
ATOM 632 N N . GLY A 1 86 ? 3.428 14.909 -19.241 1.00 88.38 86 GLY A N 1
ATOM 633 C CA . GLY A 1 86 ? 4.083 16.207 -19.094 1.00 88.38 86 GLY A CA 1
ATOM 634 C C . GLY A 1 86 ? 3.183 17.363 -19.533 1.00 88.38 86 GLY A C 1
ATOM 635 O O . GLY A 1 86 ? 3.049 18.343 -18.806 1.00 88.38 86 GLY A O 1
ATOM 636 N N . GLY A 1 87 ? 2.512 17.236 -20.679 1.00 93.75 87 GLY A N 1
ATOM 637 C CA . GLY A 1 87 ? 1.597 18.247 -21.209 1.00 93.75 87 GLY A CA 1
ATOM 638 C C . GLY A 1 87 ? 0.424 18.535 -20.272 1.00 93.75 87 GLY A C 1
ATOM 639 O O . GLY A 1 87 ? 0.145 19.697 -19.982 1.00 93.75 87 GLY A O 1
ATOM 640 N N . VAL A 1 88 ? -0.220 17.496 -19.732 1.00 94.50 88 VAL A N 1
ATOM 641 C CA . VAL A 1 88 ? -1.302 17.643 -18.745 1.00 94.50 88 VAL A CA 1
ATOM 642 C C . VAL A 1 88 ? -0.790 18.310 -17.468 1.00 94.50 88 VAL A C 1
ATOM 644 O O . VAL A 1 88 ? -1.453 19.212 -16.955 1.00 94.50 88 VAL A O 1
ATOM 647 N N . LEU A 1 89 ? 0.397 17.936 -16.980 1.00 93.25 89 LEU A N 1
ATOM 648 C CA . LEU A 1 89 ? 0.992 18.552 -15.791 1.00 93.25 89 LEU A CA 1
ATOM 649 C C . LEU A 1 89 ? 1.316 20.039 -16.014 1.00 93.25 89 LEU A C 1
ATOM 651 O O . LEU A 1 89 ? 1.011 20.869 -15.156 1.00 93.25 89 LEU A O 1
ATOM 655 N N . PHE A 1 90 ? 1.862 20.394 -17.180 1.00 94.62 90 PHE A N 1
ATOM 656 C CA . PHE A 1 90 ? 2.098 21.786 -17.573 1.00 94.62 90 PHE A CA 1
ATOM 657 C C . PHE A 1 90 ? 0.797 22.583 -17.694 1.00 94.62 90 PHE A C 1
ATOM 659 O O . PHE A 1 90 ? 0.736 23.721 -17.229 1.00 94.62 90 PHE A O 1
ATOM 666 N N . LEU A 1 91 ? -0.253 21.993 -18.270 1.00 95.56 91 LEU A N 1
ATOM 667 C CA . LEU A 1 91 ? -1.571 22.622 -18.374 1.00 95.56 91 LEU A CA 1
ATOM 668 C C . LEU A 1 91 ? -2.193 22.863 -16.995 1.00 95.56 91 LEU A C 1
ATOM 670 O O . LEU A 1 91 ? -2.678 23.963 -16.738 1.00 95.56 91 LEU A O 1
ATOM 674 N N . PHE A 1 92 ? -2.141 21.882 -16.092 1.00 93.88 92 PHE A N 1
ATOM 675 C CA . PHE A 1 92 ? -2.631 22.039 -14.720 1.00 93.88 92 PHE A CA 1
ATOM 676 C C . PHE A 1 92 ? -1.829 23.087 -13.944 1.00 93.88 92 PHE A C 1
ATOM 678 O O . PHE A 1 92 ? -2.419 23.967 -13.314 1.00 93.88 92 PHE A O 1
ATOM 685 N N . GLY A 1 93 ? -0.497 23.045 -14.024 1.00 94.31 93 GLY A N 1
ATOM 686 C CA . GLY A 1 93 ? 0.370 24.051 -13.409 1.00 94.31 93 GLY A CA 1
ATOM 687 C C . GLY A 1 93 ? 0.072 25.456 -13.937 1.00 94.31 93 GLY A C 1
ATOM 688 O O . GLY A 1 93 ? -0.146 26.385 -13.157 1.00 94.31 93 GLY A O 1
ATOM 689 N N . GLY A 1 94 ? -0.040 25.598 -15.260 1.00 95.50 94 GLY A N 1
ATOM 690 C CA . GLY A 1 94 ? -0.415 26.846 -15.922 1.00 95.50 94 GLY A CA 1
ATOM 691 C C . GLY A 1 94 ? -1.810 27.334 -15.531 1.00 95.50 94 GLY A C 1
ATOM 692 O O . GLY A 1 94 ? -1.989 28.525 -15.288 1.00 95.50 94 GLY A O 1
ATOM 693 N N . TYR A 1 95 ? -2.784 26.431 -15.394 1.00 93.06 95 TYR A N 1
ATOM 694 C CA . TYR A 1 95 ? -4.131 26.755 -14.923 1.00 93.06 95 TYR A CA 1
ATOM 695 C C . TYR A 1 95 ? -4.113 27.343 -13.507 1.00 93.06 95 TYR A C 1
ATOM 697 O O . TYR A 1 95 ? -4.722 28.391 -13.277 1.00 93.06 95 TYR A O 1
ATOM 705 N N . TYR A 1 96 ? -3.389 26.727 -12.568 1.00 89.50 96 TYR A N 1
ATOM 706 C CA . TYR A 1 96 ? -3.286 27.247 -11.201 1.00 89.50 96 TYR A CA 1
ATOM 707 C C . TYR A 1 96 ? -2.542 28.585 -11.139 1.00 89.50 96 TYR A C 1
ATOM 709 O O . TYR A 1 96 ? -2.986 29.487 -10.427 1.00 89.50 96 TYR A O 1
ATOM 717 N N . ILE A 1 97 ? -1.479 28.760 -11.930 1.00 91.31 97 ILE A N 1
ATOM 718 C CA . ILE A 1 97 ? -0.772 30.045 -12.054 1.00 91.31 97 ILE A CA 1
ATOM 719 C C . ILE A 1 97 ? -1.706 31.116 -12.633 1.00 91.31 97 ILE A C 1
ATOM 721 O O . ILE A 1 97 ? -1.823 32.203 -12.073 1.00 91.31 97 ILE A O 1
ATOM 725 N N . ALA A 1 98 ? -2.434 30.813 -13.709 1.00 90.25 98 ALA A N 1
ATOM 726 C CA . ALA A 1 98 ? -3.388 31.737 -14.314 1.00 90.25 98 ALA A CA 1
ATOM 727 C C . ALA A 1 98 ? -4.529 32.097 -13.351 1.00 90.25 98 ALA A C 1
ATOM 729 O O . ALA A 1 98 ? -4.927 33.260 -13.281 1.00 90.25 98 ALA A O 1
ATOM 730 N N . ARG A 1 99 ? -5.033 31.133 -12.572 1.00 88.06 99 ARG A N 1
ATOM 731 C CA . ARG A 1 99 ? -6.040 31.369 -11.527 1.00 88.06 99 ARG A CA 1
ATOM 732 C C . ARG A 1 99 ? -5.506 32.279 -10.414 1.00 88.06 99 ARG A C 1
ATOM 734 O O . ARG A 1 99 ? -6.240 33.159 -9.962 1.00 88.06 99 ARG A O 1
ATOM 741 N N . GLN A 1 100 ? -4.246 32.098 -10.010 1.00 86.00 100 GLN A N 1
ATOM 742 C CA . GLN A 1 100 ? -3.579 32.931 -9.007 1.00 86.00 100 GLN A CA 1
ATOM 743 C C . GLN A 1 100 ? -3.373 34.368 -9.512 1.00 86.00 100 GLN A C 1
ATOM 745 O O . GLN A 1 100 ? -3.670 35.318 -8.794 1.00 86.00 100 GLN A O 1
ATOM 750 N N . LEU A 1 101 ? -2.936 34.537 -10.765 1.00 86.56 101 LEU A N 1
ATOM 751 C CA . LEU A 1 101 ? -2.719 35.851 -11.385 1.00 86.56 101 LEU A CA 1
ATOM 752 C C . LEU A 1 101 ? -4.026 36.600 -11.688 1.00 86.56 101 LEU A C 1
ATOM 754 O O . LEU A 1 101 ? -4.053 37.825 -11.660 1.00 86.56 101 LEU A O 1
ATOM 758 N N . ARG A 1 102 ? -5.126 35.881 -11.946 1.00 84.94 102 ARG A N 1
ATOM 759 C CA . ARG A 1 102 ? -6.463 36.461 -12.183 1.00 84.94 102 ARG A CA 1
ATOM 760 C C . ARG A 1 102 ? -7.214 36.829 -10.895 1.00 84.94 102 ARG A C 1
ATOM 762 O O . ARG A 1 102 ? -8.393 37.163 -10.968 1.00 84.94 102 ARG A O 1
ATOM 769 N N . GLY A 1 103 ? -6.574 36.744 -9.724 1.00 66.62 103 GLY A N 1
ATOM 770 C CA . GLY A 1 103 ? -7.168 37.137 -8.438 1.00 66.62 103 GLY A CA 1
ATOM 771 C C . GLY A 1 103 ? -8.301 36.226 -7.943 1.00 66.62 103 GLY A C 1
ATOM 772 O O . GLY A 1 103 ? -9.022 36.592 -7.023 1.00 66.62 103 GLY A O 1
ATOM 773 N N . GLN A 1 104 ? -8.472 35.038 -8.537 1.00 59.81 104 GLN A N 1
ATOM 774 C CA . GLN A 1 104 ? -9.492 34.047 -8.146 1.00 59.81 104 GLN A CA 1
ATOM 775 C C . GLN A 1 104 ? -8.933 32.949 -7.218 1.00 59.81 104 GLN A C 1
ATOM 777 O O . GLN A 1 104 ? -9.628 31.983 -6.878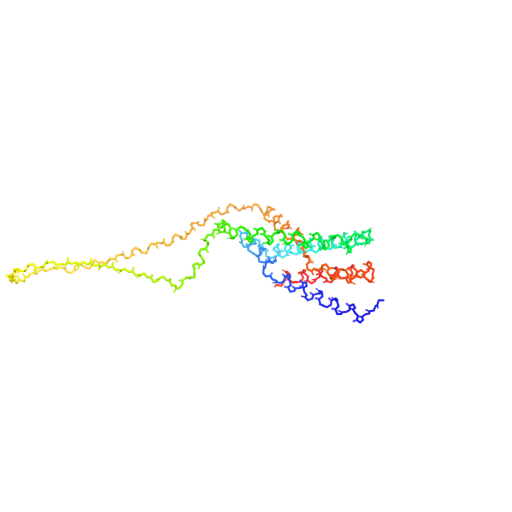 1.00 59.81 104 GLN A O 1
ATOM 782 N N . GLY A 1 105 ? -7.657 33.061 -6.840 1.00 58.75 105 GLY A N 1
ATOM 783 C CA . GLY A 1 105 ? -7.076 32.351 -5.707 1.00 58.75 105 GLY A CA 1
ATOM 784 C C . GLY A 1 105 ? -7.520 33.066 -4.440 1.00 58.75 105 GLY A C 1
ATOM 785 O O . GLY A 1 105 ? -6.993 34.127 -4.123 1.00 58.75 105 GLY A O 1
ATOM 786 N N . GLY A 1 106 ? -8.545 32.529 -3.776 1.00 57.94 106 GLY A N 1
ATOM 787 C CA . GLY A 1 106 ? -9.112 33.120 -2.569 1.00 57.94 106 GLY A CA 1
ATOM 788 C C . GLY A 1 106 ? -8.019 33.505 -1.576 1.00 57.94 106 GLY A C 1
ATOM 789 O O . GLY A 1 106 ? -7.084 32.741 -1.336 1.00 57.94 106 GLY A O 1
ATOM 790 N N . HIS A 1 107 ? -8.136 34.704 -1.013 1.00 50.62 107 HIS A N 1
ATOM 791 C CA . HIS A 1 107 ? -7.298 35.183 0.078 1.00 50.62 107 HIS A CA 1
ATOM 792 C C . HIS A 1 107 ? -7.526 34.309 1.3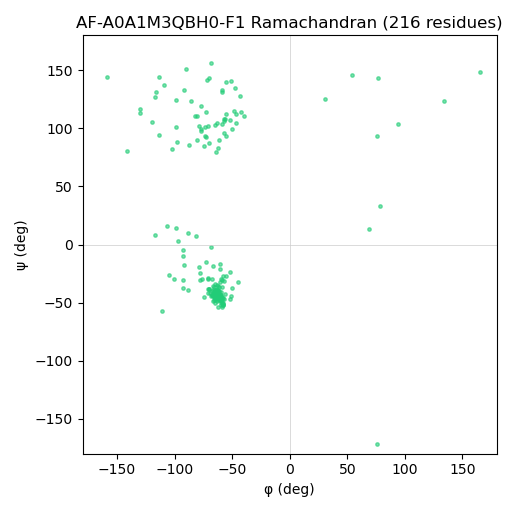20 1.00 50.62 107 HIS A C 1
ATOM 794 O O . HIS A 1 107 ? -8.277 34.651 2.231 1.00 50.62 107 HIS A O 1
ATOM 800 N N . HIS A 1 108 ? -6.901 33.135 1.358 1.00 52.75 108 HIS A N 1
ATOM 801 C CA . HIS A 1 108 ? -6.808 32.327 2.560 1.00 52.75 108 HIS A CA 1
ATOM 802 C C . HIS A 1 108 ? -5.670 32.908 3.387 1.00 52.75 108 HIS A C 1
ATOM 804 O O . HIS A 1 108 ? -4.503 32.556 3.227 1.00 52.75 108 HIS A O 1
ATOM 810 N N . HIS A 1 109 ? -6.016 33.859 4.248 1.00 50.28 109 HIS A N 1
ATOM 811 C CA . HIS A 1 109 ? -5.125 34.310 5.301 1.00 50.28 109 HIS A CA 1
ATOM 812 C C . HIS A 1 109 ? -4.737 33.090 6.145 1.00 50.28 109 HIS A C 1
ATOM 814 O O . HIS A 1 109 ? -5.558 32.539 6.880 1.00 50.28 109 HIS A O 1
ATOM 820 N N . TRP A 1 110 ? -3.486 32.650 6.020 1.00 46.94 110 TRP A N 1
ATOM 821 C CA . TRP A 1 110 ? -2.868 31.698 6.932 1.00 46.94 110 TRP A CA 1
ATOM 822 C C . TRP A 1 110 ? -2.648 32.415 8.267 1.00 46.94 110 TRP A C 1
ATOM 824 O O . TRP A 1 110 ? -1.628 33.063 8.499 1.00 46.94 110 TRP A O 1
ATOM 834 N N . GLN A 1 111 ? -3.672 32.386 9.117 1.00 48.12 111 GLN A N 1
ATOM 835 C CA . GLN A 1 111 ? -3.628 32.973 10.449 1.00 48.12 111 GLN A CA 1
ATOM 836 C C . GLN A 1 111 ? -2.737 32.096 11.335 1.00 48.12 111 GLN A C 1
ATOM 838 O O . GLN A 1 111 ? -3.190 31.121 11.930 1.00 48.12 111 GLN A O 1
ATOM 843 N N . LEU A 1 112 ? -1.451 32.437 11.406 1.00 47.03 112 LEU A N 1
ATOM 844 C CA . LEU A 1 112 ? -0.563 31.941 12.455 1.00 47.03 112 LEU A CA 1
ATOM 845 C C . LEU A 1 112 ? -1.150 32.362 13.823 1.00 47.03 112 LEU A C 1
ATOM 847 O O . LEU A 1 112 ? -1.461 33.542 13.987 1.00 47.03 112 LEU A O 1
ATOM 851 N N . PRO A 1 113 ? -1.281 31.469 14.825 1.00 49.09 113 PRO A N 1
ATOM 852 C CA . PRO A 1 113 ? -2.044 31.754 16.051 1.00 49.09 113 PRO A CA 1
ATOM 853 C C . PRO A 1 113 ? -1.450 32.816 16.992 1.00 49.09 113 PRO A C 1
ATOM 855 O O . PRO A 1 113 ? -2.041 33.098 18.027 1.00 49.09 113 PRO A O 1
ATOM 858 N N . TRP A 1 114 ? -0.279 33.387 16.693 1.00 54.81 114 TRP A N 1
ATOM 859 C CA . TRP A 1 114 ? 0.561 34.028 17.716 1.00 54.81 114 TRP A CA 1
ATOM 860 C C . TRP A 1 114 ? 0.796 35.530 17.563 1.00 54.81 114 TRP A C 1
ATOM 862 O O . TRP A 1 114 ? 1.606 36.084 18.301 1.00 54.81 114 TRP A O 1
ATOM 872 N N . ARG A 1 115 ? 0.119 36.230 16.647 1.00 50.22 115 ARG A N 1
ATOM 873 C CA . ARG A 1 115 ? 0.232 37.699 16.562 1.00 50.22 115 ARG A CA 1
ATOM 874 C C . ARG A 1 115 ? -1.102 38.350 16.242 1.00 50.22 115 ARG A C 1
ATOM 876 O O . ARG A 1 115 ? -1.370 38.733 15.110 1.00 50.22 115 ARG A O 1
ATOM 883 N N . ARG A 1 116 ? -1.921 38.508 17.277 1.00 46.53 116 ARG A N 1
ATOM 884 C CA . ARG A 1 116 ? -3.019 39.473 17.282 1.00 46.53 116 ARG A CA 1
ATOM 885 C C . ARG A 1 116 ? -2.573 40.670 18.114 1.00 46.53 116 ARG A C 1
ATOM 887 O O . ARG A 1 116 ? -2.805 40.726 19.314 1.00 46.53 116 ARG A O 1
ATOM 894 N N . GLY A 1 117 ? -1.823 41.563 17.472 1.00 46.12 117 GLY A N 1
ATOM 895 C CA . GLY A 1 117 ? -1.635 42.917 17.978 1.00 46.12 117 GLY A CA 1
ATOM 896 C C . GLY A 1 117 ? -2.945 43.660 17.757 1.00 46.12 117 GLY A C 1
ATOM 897 O O . GLY A 1 117 ? -3.387 43.795 16.618 1.00 46.12 117 GLY A O 1
ATOM 898 N N . HIS A 1 118 ? -3.605 44.033 18.844 1.00 53.38 118 HIS A N 1
ATOM 899 C CA . HIS A 1 118 ? -4.765 44.906 18.812 1.00 53.38 118 HIS A CA 1
ATOM 900 C C . HIS A 1 118 ? -4.288 46.315 19.145 1.00 53.38 118 HIS A C 1
ATOM 902 O O . HIS A 1 118 ? -4.057 46.625 20.311 1.00 53.38 118 HIS A O 1
ATOM 908 N N . ASP A 1 119 ? -4.127 47.145 18.117 1.00 45.34 119 ASP A N 1
ATOM 909 C CA . ASP A 1 119 ? -3.950 48.583 18.284 1.00 45.34 119 ASP A CA 1
ATOM 910 C C . ASP A 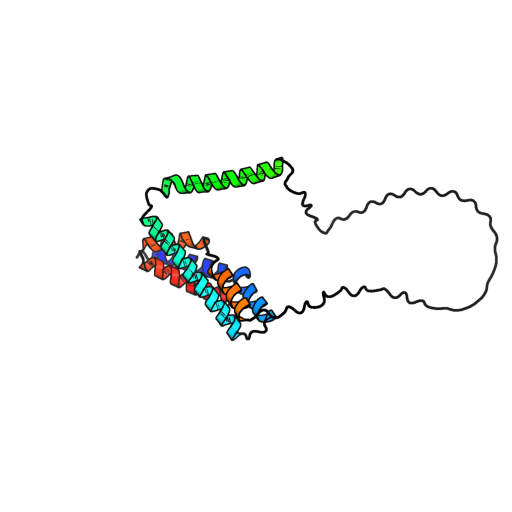1 119 ? -5.339 49.209 18.448 1.00 45.34 119 ASP A C 1
ATOM 912 O O . ASP A 1 119 ? -6.144 49.237 17.515 1.00 45.34 119 ASP A O 1
ATOM 916 N N . HIS A 1 120 ? -5.633 49.692 19.654 1.00 59.41 120 HIS A N 1
ATOM 917 C CA . HIS A 1 120 ? -6.805 50.514 19.931 1.00 59.41 120 HIS A CA 1
ATOM 918 C C . HIS A 1 120 ? -6.334 51.914 20.321 1.00 59.41 120 HIS A C 1
ATOM 920 O O . HIS A 1 120 ? -6.005 52.179 21.474 1.00 59.41 120 HIS A O 1
ATOM 926 N N . ALA A 1 121 ? -6.285 52.809 19.334 1.00 46.66 121 ALA A N 1
ATOM 927 C CA . ALA A 1 121 ? -6.187 54.241 19.571 1.00 46.66 121 ALA A CA 1
ATOM 928 C C . ALA A 1 121 ? -7.590 54.771 19.900 1.00 46.66 121 ALA A C 1
ATOM 930 O O . ALA A 1 121 ? -8.464 54.805 19.034 1.00 46.66 121 ALA A O 1
ATOM 931 N N . HIS A 1 122 ? -7.800 55.176 21.150 1.00 55.72 122 HIS A N 1
ATOM 932 C CA . HIS A 1 122 ? -8.968 55.950 21.555 1.00 55.72 122 HIS A CA 1
ATOM 933 C C . HIS A 1 122 ? -8.495 57.287 22.125 1.00 55.72 122 HIS A C 1
ATOM 935 O O . HIS A 1 122 ? -7.967 57.356 23.232 1.00 55.72 122 HIS A O 1
ATOM 941 N N . GLU A 1 123 ? -8.672 58.349 21.340 1.00 45.50 123 GLU A N 1
ATOM 942 C CA . GLU A 1 123 ? -8.640 59.724 21.828 1.00 45.50 123 GLU A CA 1
ATOM 943 C C . GLU A 1 123 ? -9.970 60.024 22.526 1.00 45.50 123 GLU A C 1
ATOM 945 O O . GLU A 1 123 ? -11.028 59.999 21.896 1.00 45.50 123 GLU A O 1
ATOM 950 N N . HIS A 1 124 ? -9.921 60.350 23.817 1.00 55.88 124 HIS A N 1
ATOM 951 C CA . HIS A 1 124 ? -11.044 60.964 24.518 1.00 55.88 124 HIS A CA 1
ATOM 952 C C . HIS A 1 124 ? -10.567 62.196 25.287 1.00 55.88 124 HIS A C 1
ATOM 954 O O . HIS A 1 124 ? -9.724 62.129 26.179 1.00 55.88 124 HIS A O 1
ATOM 960 N N . ARG A 1 125 ? -11.111 63.344 24.877 1.00 51.47 125 ARG A N 1
ATOM 961 C CA . ARG A 1 125 ? -10.952 64.662 25.490 1.00 51.47 125 ARG A CA 1
ATOM 962 C C . ARG A 1 125 ? -11.994 64.786 26.602 1.00 51.47 125 ARG A C 1
ATOM 964 O O . ARG A 1 125 ? -13.182 64.652 26.319 1.00 51.47 125 ARG A O 1
ATOM 971 N N . HIS A 1 126 ? -11.562 65.065 27.828 1.00 56.25 126 HIS A N 1
ATOM 972 C CA . HIS A 1 126 ? -12.457 65.372 28.944 1.00 56.25 126 HIS A CA 1
ATOM 973 C C . HIS A 1 126 ? -12.214 66.801 29.436 1.00 56.25 126 HIS A C 1
ATOM 975 O O . HIS A 1 126 ? -11.079 67.192 29.698 1.00 56.25 126 HIS A O 1
ATOM 981 N N . ASP A 1 127 ? -13.299 67.573 29.499 1.00 55.12 127 ASP A N 1
ATOM 982 C CA . ASP A 1 127 ? -13.402 68.861 30.182 1.00 55.12 127 ASP A CA 1
ATOM 983 C C . ASP A 1 127 ? -13.903 68.586 31.609 1.00 55.12 127 ASP A C 1
ATOM 985 O O . ASP A 1 127 ? -14.828 67.788 31.792 1.00 55.12 127 ASP A O 1
ATOM 989 N N . HIS A 1 128 ? -13.267 69.184 32.615 1.00 62.66 128 HIS A N 1
ATOM 990 C CA . HIS A 1 128 ? -13.578 68.953 34.026 1.00 62.66 128 HIS A CA 1
ATOM 991 C C . HIS A 1 128 ? -13.768 70.285 34.755 1.00 62.66 128 HIS A C 1
ATOM 993 O O . HIS A 1 128 ? -12.812 71.022 34.987 1.00 62.66 128 HIS A O 1
ATOM 999 N N . SER A 1 129 ? -15.001 70.544 35.192 1.00 57.03 129 SER A N 1
ATOM 1000 C CA . SER A 1 129 ? -15.321 71.492 36.262 1.00 57.03 129 SER A CA 1
ATOM 1001 C C . SER A 1 129 ? -15.521 70.721 37.570 1.00 57.03 129 SER A C 1
ATOM 1003 O O . SER A 1 129 ? -16.375 69.834 37.623 1.00 57.03 129 SER A O 1
ATOM 1005 N N . HIS A 1 130 ? -14.774 71.067 38.620 1.00 60.25 130 HIS A N 1
ATOM 1006 C CA . HIS A 1 130 ? -14.968 70.532 39.970 1.00 60.25 130 HIS A CA 1
ATOM 1007 C C . HIS A 1 130 ? -15.379 71.644 40.940 1.00 60.25 130 HIS A C 1
ATOM 1009 O O . HIS A 1 130 ? -14.724 72.682 41.002 1.00 60.25 130 HIS A O 1
ATOM 1015 N N . ASP A 1 131 ? -16.433 71.376 41.711 1.00 55.69 131 ASP A N 1
ATOM 1016 C CA . ASP A 1 131 ? -16.745 72.031 42.982 1.00 55.69 131 ASP A CA 1
ATOM 1017 C C . ASP A 1 131 ? -16.609 70.984 44.104 1.00 55.69 131 ASP A C 1
ATOM 1019 O O . ASP A 1 131 ? -16.883 69.796 43.892 1.00 55.69 131 ASP A O 1
ATOM 1023 N N . HIS A 1 132 ? -16.123 71.410 45.268 1.00 57.09 132 HIS A N 1
ATOM 1024 C CA . HIS A 1 132 ? -15.753 70.567 46.405 1.00 57.09 132 HIS A CA 1
ATOM 1025 C C . HIS A 1 132 ? -16.735 70.742 47.566 1.00 57.09 132 HIS A C 1
ATOM 1027 O O . HIS A 1 132 ? -17.020 71.863 47.973 1.00 57.09 132 HIS A O 1
ATOM 1033 N N . SER A 1 133 ? -17.136 69.646 48.214 1.00 54.28 133 SER A N 1
ATOM 1034 C CA . SER A 1 133 ? -17.492 69.671 49.641 1.00 54.28 133 SER A CA 1
ATOM 1035 C C . SER A 1 133 ? -17.419 68.280 50.285 1.00 54.28 133 SER A C 1
ATOM 1037 O O . SER A 1 133 ? -17.669 67.259 49.647 1.00 54.28 133 SER A O 1
ATOM 1039 N N . HIS A 1 134 ? -16.988 68.283 51.547 1.00 53.00 134 HIS A N 1
ATOM 1040 C CA . HIS A 1 134 ? -16.755 67.146 52.441 1.00 53.00 134 HIS A CA 1
ATOM 1041 C C . HIS A 1 134 ? -18.021 66.803 53.256 1.00 53.00 134 HIS A C 1
ATOM 1043 O O . HIS A 1 134 ? -18.796 67.710 53.540 1.00 53.00 134 HIS A O 1
ATOM 1049 N N . ASP A 1 135 ? -18.227 65.539 53.663 1.00 48.66 135 ASP A N 1
ATOM 1050 C CA . ASP A 1 135 ? -18.051 65.068 55.059 1.00 48.66 135 ASP A CA 1
ATOM 1051 C C . ASP A 1 135 ? -18.684 63.689 55.379 1.00 48.66 135 ASP A C 1
ATOM 1053 O O . ASP A 1 135 ? -19.696 63.282 54.822 1.00 48.66 135 ASP A O 1
ATOM 1057 N N . HIS A 1 136 ? -17.986 63.022 56.308 1.00 51.38 136 HIS A N 1
ATOM 1058 C CA . HIS A 1 136 ? -18.281 61.985 57.316 1.00 51.38 136 HIS A CA 1
ATOM 1059 C C . HIS A 1 136 ? -19.358 60.873 57.189 1.00 51.38 136 HIS A C 1
ATOM 1061 O O . HIS A 1 136 ? -20.552 61.123 57.145 1.00 51.38 136 HIS A O 1
ATOM 1067 N N . ASP A 1 137 ? -18.826 59.646 57.358 1.00 50.69 137 ASP A N 1
ATOM 1068 C CA . ASP A 1 137 ? -19.224 58.471 58.174 1.00 50.69 137 ASP A CA 1
ATOM 1069 C C . ASP A 1 137 ? -20.635 57.842 58.082 1.00 50.69 137 ASP A C 1
ATOM 1071 O O . ASP A 1 137 ? -21.646 58.518 57.940 1.00 50.69 137 ASP A O 1
ATOM 1075 N N . HIS A 1 138 ? -20.636 56.506 58.243 1.00 54.34 138 HIS A N 1
ATOM 1076 C CA . HIS A 1 138 ? -21.677 55.577 58.721 1.00 54.34 138 HIS A CA 1
ATOM 1077 C C . HIS A 1 138 ? -21.862 54.309 57.859 1.00 54.34 138 HIS A C 1
ATOM 1079 O O . HIS A 1 138 ? -22.268 54.358 56.705 1.00 54.34 138 HIS A O 1
ATOM 1085 N N . GLY A 1 139 ? -21.720 53.150 58.517 1.00 46.22 139 GLY A N 1
ATOM 1086 C CA . GLY A 1 139 ? -22.770 52.124 58.496 1.00 46.22 139 GLY A CA 1
ATOM 1087 C C . GLY A 1 139 ? -22.702 50.989 57.462 1.00 46.22 139 GLY A C 1
ATOM 1088 O O . GLY A 1 139 ? -23.214 51.106 56.361 1.00 46.22 139 GLY A O 1
ATOM 1089 N N . HIS A 1 140 ? -22.293 49.821 57.967 1.00 50.81 140 HIS A N 1
ATOM 1090 C CA . HIS A 1 140 ? -22.877 48.490 57.720 1.00 50.81 140 HIS A CA 1
ATOM 1091 C C . HIS A 1 140 ? -22.636 47.708 56.408 1.00 50.81 140 HIS A C 1
ATOM 1093 O O . HIS A 1 140 ? -22.698 48.203 55.294 1.00 50.81 140 HIS A O 1
ATOM 1099 N N . ALA A 1 141 ? -22.529 46.389 56.643 1.00 50.25 141 ALA A N 1
ATOM 1100 C CA . ALA A 1 141 ? -22.742 45.244 55.754 1.00 50.25 141 ALA A CA 1
ATOM 1101 C C . ALA A 1 141 ? -21.651 44.924 54.714 1.00 50.25 141 ALA A C 1
ATOM 1103 O O . ALA A 1 141 ? -21.697 45.337 53.560 1.00 50.25 141 ALA A O 1
ATOM 1104 N N . HIS A 1 142 ? -20.736 44.024 55.092 1.00 48.56 142 HIS A N 1
ATOM 1105 C CA . HIS A 1 142 ? -19.979 43.234 54.121 1.00 48.56 142 HIS A CA 1
ATOM 1106 C C . HIS A 1 142 ? -20.880 42.142 53.527 1.00 48.56 142 HIS A C 1
ATOM 1108 O O . HIS A 1 142 ? -20.903 41.004 53.994 1.00 48.56 142 HIS A O 1
ATOM 1114 N N . GLY A 1 143 ? -21.643 42.500 52.494 1.00 48.81 143 GLY A N 1
ATOM 1115 C CA . GLY A 1 143 ? -22.139 41.538 51.517 1.00 48.81 143 GLY A CA 1
ATOM 1116 C C . GLY A 1 143 ? -21.007 41.223 50.545 1.00 48.81 143 GLY A C 1
ATOM 1117 O O . GLY A 1 143 ? -20.698 42.032 49.675 1.00 48.81 143 GLY A O 1
ATOM 1118 N N . HIS A 1 144 ? -20.349 40.078 50.710 1.00 51.97 144 HIS A N 1
ATOM 1119 C CA . HIS A 1 144 ? -19.453 39.573 49.676 1.00 51.97 144 HIS A CA 1
ATOM 1120 C C . HIS A 1 144 ? -20.307 39.037 48.524 1.00 51.97 144 HIS A C 1
ATOM 1122 O O . HIS A 1 144 ? -20.850 37.937 48.604 1.00 51.97 144 HIS A O 1
ATOM 1128 N N . ASP A 1 145 ? -20.436 39.833 47.463 1.00 48.06 145 ASP A N 1
ATOM 1129 C CA . ASP A 1 145 ? -20.870 39.344 46.159 1.00 48.06 145 ASP A CA 1
ATOM 1130 C C . ASP A 1 145 ? -19.732 38.497 45.580 1.00 48.06 145 ASP A C 1
ATOM 1132 O O . ASP A 1 145 ? -18.698 39.001 45.128 1.00 48.06 145 ASP A O 1
ATOM 1136 N N . HIS A 1 146 ? -19.880 37.178 45.668 1.00 54.41 146 HIS A N 1
ATOM 1137 C CA . HIS A 1 146 ? -19.065 36.278 44.879 1.00 54.41 146 HIS A CA 1
ATOM 1138 C C . HIS A 1 146 ? -19.572 36.368 43.447 1.00 54.41 146 HIS A C 1
ATOM 1140 O O . HIS A 1 146 ? -20.488 35.645 43.063 1.00 54.41 146 HIS A O 1
ATOM 1146 N N . GLY A 1 147 ? -18.937 37.244 42.665 1.00 44.25 147 GLY A N 1
ATOM 1147 C CA . GLY A 1 147 ? -19.053 37.256 41.217 1.00 44.25 147 GLY A CA 1
ATOM 1148 C C . GLY A 1 147 ? -18.812 35.846 40.696 1.00 44.25 147 GLY A C 1
ATOM 1149 O O . GLY A 1 147 ? -17.676 35.375 40.603 1.00 44.25 147 GLY A O 1
ATOM 1150 N N . HIS A 1 148 ? -19.905 35.147 40.408 1.00 50.00 148 HIS A N 1
ATOM 1151 C CA . HIS A 1 148 ? -19.863 33.872 39.737 1.00 50.00 148 HIS A CA 1
ATOM 1152 C C . HIS A 1 148 ? -19.278 34.153 38.362 1.00 50.00 148 HIS A C 1
ATOM 1154 O O . HIS A 1 148 ? -19.934 34.706 37.480 1.00 50.00 148 HIS A O 1
ATOM 1160 N N . VAL A 1 149 ? -18.014 33.780 38.181 1.00 53.31 149 VAL A N 1
ATOM 1161 C CA . VAL A 1 149 ? -17.481 33.571 36.847 1.00 53.31 149 VAL A CA 1
ATOM 1162 C C . VAL A 1 149 ? -18.399 32.529 36.234 1.00 53.31 149 VAL A C 1
ATOM 1164 O O . VAL A 1 149 ? -18.368 31.357 36.614 1.00 53.31 149 VAL A O 1
ATOM 1167 N N . HIS A 1 150 ? -19.252 32.964 35.310 1.00 45.97 150 HIS A N 1
ATOM 1168 C CA . HIS A 1 150 ? -19.844 32.072 34.338 1.00 45.97 150 HIS A CA 1
ATOM 1169 C C . HIS A 1 150 ? -18.673 31.518 33.527 1.00 45.97 150 HIS A C 1
ATOM 1171 O O . HIS A 1 150 ? -18.323 32.019 32.461 1.00 45.97 150 HIS A O 1
ATOM 1177 N N . LEU A 1 151 ? -18.039 30.474 34.065 1.00 50.12 151 LEU A N 1
ATOM 1178 C CA . LEU A 1 151 ? -17.437 29.440 33.258 1.00 50.12 151 LEU A CA 1
ATOM 1179 C C . LEU A 1 151 ? -18.592 28.973 32.394 1.00 50.12 151 LEU A C 1
ATOM 1181 O O . LEU A 1 151 ? -19.416 28.168 32.825 1.00 50.12 151 LEU A O 1
ATOM 1185 N N . GLN A 1 152 ? -18.692 29.566 31.205 1.00 54.03 152 GLN A N 1
ATOM 1186 C CA . GLN A 1 152 ? -19.379 28.960 30.092 1.00 54.03 152 GLN A CA 1
ATOM 1187 C C . GLN A 1 152 ? -18.929 27.503 30.153 1.00 54.03 152 GLN A C 1
ATOM 1189 O O . GLN A 1 152 ? -17.725 27.256 30.015 1.00 54.03 152 GLN A O 1
ATOM 1194 N N . PRO A 1 153 ? -19.815 26.533 30.436 1.00 44.16 153 PRO A N 1
ATOM 1195 C CA . PRO A 1 153 ? -19.467 25.168 30.146 1.00 44.16 153 PRO A CA 1
ATOM 1196 C C . PRO A 1 153 ? -19.124 25.247 28.672 1.00 44.16 153 PRO A C 1
ATOM 1198 O O . PRO A 1 153 ? -19.984 25.594 27.854 1.00 44.16 153 PRO A O 1
ATOM 1201 N N . HIS A 1 154 ? -17.846 25.057 28.335 1.00 50.69 154 HIS A N 1
ATOM 1202 C CA . HIS A 1 154 ? -17.500 24.674 26.989 1.00 50.69 154 HIS A CA 1
ATOM 1203 C C . HIS A 1 154 ? -18.487 23.567 26.710 1.00 50.69 154 HIS A C 1
ATOM 1205 O O . HIS A 1 154 ? -18.497 22.564 27.427 1.00 50.69 154 HIS A O 1
ATOM 1211 N N . ALA A 1 155 ? -19.418 23.833 25.796 1.00 43.28 155 ALA A N 1
ATOM 1212 C CA . ALA A 1 155 ? -20.286 22.808 25.303 1.00 43.28 155 ALA A CA 1
ATOM 1213 C C . ALA A 1 155 ? -19.302 21.783 24.753 1.00 43.28 155 ALA A C 1
ATOM 1215 O O . ALA A 1 155 ? -18.778 21.932 23.650 1.00 43.28 155 ALA A O 1
ATOM 1216 N N . HIS A 1 156 ? -18.981 20.777 25.573 1.00 45.50 156 HIS A N 1
ATOM 1217 C CA . HIS A 1 156 ? -18.695 19.457 25.087 1.00 45.50 156 HIS A CA 1
ATOM 1218 C C . HIS A 1 156 ? -19.841 19.259 24.135 1.00 45.50 156 HIS A C 1
ATOM 1220 O O . HIS A 1 156 ? -20.988 19.197 24.585 1.00 45.50 156 HIS A O 1
ATOM 1226 N N . ALA A 1 157 ? -19.534 19.372 22.838 1.00 45.50 157 ALA A N 1
ATOM 1227 C CA . ALA A 1 157 ? -20.455 19.032 21.786 1.00 45.50 157 ALA A CA 1
ATOM 1228 C C . ALA A 1 157 ? -21.123 17.775 22.310 1.00 45.50 157 ALA A C 1
ATOM 1230 O O . ALA A 1 157 ? -20.419 16.787 22.559 1.00 45.50 157 ALA A O 1
ATOM 1231 N N . ALA A 1 158 ? -22.414 17.897 22.661 1.00 41.34 158 ALA A N 1
ATOM 1232 C CA . ALA A 1 158 ? -23.182 16.780 23.177 1.00 41.34 158 ALA A CA 1
ATOM 1233 C C . ALA A 1 158 ? -22.792 15.627 22.270 1.00 41.34 158 ALA A C 1
ATOM 1235 O O . ALA A 1 158 ? -22.758 15.886 21.059 1.00 41.34 158 ALA A O 1
ATOM 1236 N N . PRO A 1 159 ? -22.357 14.465 22.799 1.00 45.84 159 PRO A N 1
ATOM 1237 C CA . PRO A 1 159 ? -21.903 13.391 21.942 1.00 45.84 159 PRO A CA 1
ATOM 1238 C C . PRO A 1 159 ? -23.040 13.224 20.960 1.00 45.84 159 PRO A C 1
ATOM 1240 O O . PRO A 1 159 ? -24.142 12.848 21.364 1.00 45.84 159 PRO A O 1
ATOM 1243 N N . VAL A 1 160 ? -22.821 13.657 19.711 1.00 46.38 160 VAL A N 1
ATOM 1244 C CA . VAL A 1 160 ? -23.766 13.409 18.643 1.00 46.38 160 VAL A CA 1
ATOM 1245 C C . VAL A 1 160 ? -23.805 11.915 18.735 1.00 46.38 160 VAL A C 1
ATOM 1247 O O . VAL A 1 160 ? -22.756 11.289 18.559 1.00 46.38 160 VAL A O 1
ATOM 1250 N N . ALA A 1 161 ? -24.921 11.383 19.235 1.00 47.53 161 ALA A N 1
ATOM 1251 C CA . ALA A 1 161 ? -25.105 9.968 19.413 1.00 47.53 161 ALA A CA 1
ATOM 1252 C C . ALA A 1 161 ? -24.990 9.456 17.992 1.00 47.53 161 ALA A C 1
ATOM 1254 O O . ALA A 1 161 ? -25.941 9.539 17.218 1.00 47.53 161 ALA A O 1
ATOM 1255 N N . ALA A 1 162 ? -23.756 9.126 17.610 1.00 54.25 162 ALA A N 1
ATOM 1256 C CA . ALA A 1 162 ? -23.400 8.735 16.280 1.00 54.25 162 ALA A CA 1
ATOM 1257 C C . ALA A 1 162 ? -24.182 7.455 16.168 1.00 54.25 162 ALA A C 1
ATOM 1259 O O . ALA A 1 162 ? -23.868 6.472 16.845 1.00 54.25 162 ALA A O 1
ATOM 1260 N N . THR A 1 163 ? -25.304 7.533 15.458 1.00 56.75 163 THR A N 1
ATOM 1261 C CA . THR A 1 163 ? -26.134 6.379 15.182 1.00 56.75 163 THR A CA 1
ATOM 1262 C C . THR A 1 163 ? -25.147 5.344 14.691 1.00 56.75 163 THR A C 1
ATOM 1264 O O . THR A 1 163 ? -24.407 5.609 13.738 1.00 56.75 163 THR A O 1
ATOM 1267 N N . ARG A 1 164 ? -24.978 4.255 15.458 1.00 59.94 164 ARG A N 1
ATOM 1268 C CA . ARG A 1 164 ? -23.950 3.267 15.145 1.00 59.94 164 ARG A CA 1
ATOM 1269 C C . ARG A 1 164 ? -24.278 2.788 13.745 1.00 59.94 164 ARG A C 1
ATOM 1271 O O . ARG A 1 164 ? -25.257 2.069 13.551 1.00 59.94 164 ARG A O 1
ATOM 1278 N N . ARG A 1 165 ? -23.524 3.265 12.749 1.00 68.50 165 ARG A N 1
ATOM 1279 C CA . ARG A 1 165 ? -23.636 2.743 11.393 1.00 68.50 165 ARG A CA 1
ATOM 1280 C C . ARG A 1 165 ? -23.400 1.248 11.517 1.00 68.50 165 ARG A C 1
ATOM 1282 O O . ARG A 1 165 ? -22.544 0.850 12.304 1.00 68.50 165 ARG A O 1
ATOM 1289 N N . SER A 1 166 ? -24.169 0.451 10.781 1.00 87.38 166 SER A N 1
ATOM 1290 C CA . SER A 1 166 ? -24.039 -0.999 10.859 1.00 87.38 166 SER A CA 1
ATOM 1291 C C . SER A 1 166 ? -22.575 -1.400 10.686 1.00 87.38 166 SER A C 1
ATOM 1293 O O . SER A 1 166 ? -21.854 -0.822 9.866 1.00 87.38 166 SER A O 1
ATOM 1295 N N . ASP A 1 167 ? -22.138 -2.392 11.458 1.00 85.75 167 ASP A N 1
ATOM 1296 C CA . ASP A 1 167 ? -20.774 -2.916 11.377 1.00 85.75 167 ASP A CA 1
ATOM 1297 C C . ASP A 1 167 ? -20.385 -3.238 9.932 1.00 85.75 167 ASP A C 1
ATOM 1299 O O . ASP A 1 167 ? -19.274 -2.944 9.505 1.00 85.75 167 ASP A O 1
ATOM 1303 N N . THR A 1 168 ? -21.333 -3.759 9.153 1.00 88.25 168 THR A N 1
ATOM 1304 C CA . THR A 1 168 ? -21.172 -4.035 7.726 1.00 88.25 168 THR A CA 1
ATOM 1305 C C . THR A 1 168 ? -20.835 -2.781 6.926 1.00 88.25 168 THR A C 1
ATOM 1307 O O . THR A 1 168 ? -19.903 -2.808 6.131 1.00 88.25 168 THR A O 1
ATOM 1310 N N . ALA A 1 169 ? -21.534 -1.664 7.144 1.00 90.56 169 ALA A N 1
ATOM 1311 C CA . ALA A 1 169 ? -21.246 -0.418 6.439 1.00 90.56 169 ALA A CA 1
ATOM 1312 C C . ALA A 1 169 ? -19.857 0.131 6.800 1.00 90.56 169 ALA A C 1
ATOM 1314 O O . ALA A 1 169 ? -19.145 0.616 5.920 1.00 90.56 169 ALA A O 1
ATOM 1315 N N . ALA A 1 170 ? -19.450 0.026 8.069 1.00 90.81 170 ALA A N 1
ATOM 1316 C CA . ALA A 1 170 ? -18.115 0.433 8.505 1.00 90.81 170 ALA A CA 1
ATOM 1317 C C . ALA A 1 170 ? -17.026 -0.446 7.866 1.00 90.81 170 ALA A C 1
ATOM 1319 O O . ALA A 1 170 ? -16.112 0.080 7.232 1.00 90.81 170 ALA A O 1
ATOM 1320 N N . ILE A 1 171 ? -17.170 -1.772 7.953 1.00 92.69 171 ILE A N 1
ATOM 1321 C CA . ILE A 1 171 ? -16.237 -2.749 7.374 1.00 92.69 171 ILE A CA 1
ATOM 1322 C C . ILE A 1 171 ? -16.121 -2.565 5.859 1.00 92.69 171 ILE A C 1
ATOM 1324 O O . ILE A 1 171 ? -15.009 -2.452 5.352 1.00 92.69 171 ILE A O 1
ATOM 1328 N N . LEU A 1 172 ? -17.246 -2.477 5.142 1.00 93.25 172 LEU A N 1
ATOM 1329 C CA . LEU A 1 172 ? -17.247 -2.309 3.687 1.00 93.25 172 LEU A CA 1
ATOM 1330 C C . LEU A 1 172 ? -16.617 -0.984 3.265 1.00 93.25 172 LEU A C 1
ATOM 1332 O O . LEU A 1 172 ? -15.869 -0.960 2.294 1.00 93.25 172 LEU A O 1
ATOM 1336 N N . SER A 1 173 ? -16.872 0.104 3.997 1.00 92.00 173 SER A N 1
ATOM 1337 C CA . SER A 1 173 ? -16.252 1.396 3.689 1.00 92.00 173 SER A CA 1
ATOM 1338 C C . SER A 1 173 ? -14.731 1.363 3.864 1.00 92.00 173 SER A C 1
ATOM 1340 O O . SER A 1 173 ? -14.015 1.819 2.979 1.00 92.00 173 SER A O 1
ATOM 1342 N N . LEU A 1 174 ? -14.230 0.762 4.947 1.00 92.69 174 LEU A N 1
ATOM 1343 C CA . LEU A 1 174 ? -12.793 0.615 5.193 1.00 92.69 174 LEU A CA 1
ATOM 1344 C C . LEU A 1 174 ? -12.125 -0.308 4.172 1.00 92.69 174 LEU A C 1
ATOM 1346 O O . LEU A 1 174 ? -11.068 0.032 3.643 1.00 92.69 174 LEU A O 1
ATOM 1350 N N . LEU A 1 175 ? -12.759 -1.444 3.866 1.00 93.06 175 LEU A N 1
ATOM 1351 C CA . LEU A 1 175 ? -12.297 -2.366 2.830 1.00 93.06 175 LEU A CA 1
ATOM 1352 C C . LEU A 1 175 ? -12.212 -1.662 1.481 1.00 93.06 175 LEU A C 1
ATOM 1354 O O . LEU A 1 175 ? -11.169 -1.736 0.845 1.00 93.06 175 LEU A O 1
ATOM 1358 N N . ALA A 1 176 ? -13.268 -0.965 1.061 1.00 92.19 176 ALA A N 1
ATOM 1359 C CA . ALA A 1 176 ? -13.297 -0.279 -0.224 1.00 92.19 176 ALA A CA 1
ATOM 1360 C C . ALA A 1 176 ? -12.229 0.820 -0.304 1.00 92.19 176 ALA A C 1
ATOM 1362 O O . ALA A 1 176 ? -11.472 0.860 -1.270 1.00 92.19 176 ALA A O 1
ATOM 1363 N N . LEU A 1 177 ? -12.134 1.673 0.719 1.00 91.50 177 LEU A N 1
ATOM 1364 C CA . LEU A 1 177 ? -11.174 2.778 0.744 1.00 91.50 177 LEU A CA 1
ATOM 1365 C C . LEU A 1 177 ? -9.726 2.286 0.687 1.00 91.50 177 LEU A C 1
ATOM 1367 O O . LEU A 1 177 ? -8.942 2.813 -0.095 1.00 91.50 177 LEU A O 1
ATOM 1371 N N . LEU A 1 178 ? -9.370 1.276 1.485 1.00 92.44 178 LEU A N 1
ATOM 1372 C CA . LEU A 1 178 ? -8.002 0.761 1.499 1.00 92.44 178 LEU A CA 1
ATOM 1373 C C . LEU A 1 178 ? -7.701 -0.077 0.248 1.00 92.44 178 LEU A C 1
ATOM 1375 O O . LEU A 1 178 ? -6.656 0.092 -0.373 1.00 92.44 178 LEU A O 1
ATOM 1379 N N . THR A 1 179 ? -8.620 -0.967 -0.140 1.00 90.00 179 THR A N 1
ATOM 1380 C CA . THR A 1 179 ? -8.398 -1.916 -1.242 1.00 90.00 179 THR A CA 1
ATOM 1381 C C . THR A 1 179 ? -8.260 -1.203 -2.577 1.00 90.00 179 THR A C 1
ATOM 1383 O O . THR A 1 179 ? -7.347 -1.512 -3.334 1.00 90.00 179 THR A O 1
ATOM 1386 N N . PHE A 1 180 ? -9.133 -0.232 -2.856 1.00 89.00 180 PHE A N 1
ATOM 1387 C CA . PHE A 1 180 ? -9.151 0.483 -4.135 1.00 89.00 180 PHE A CA 1
ATOM 1388 C C . PHE A 1 180 ? -8.246 1.718 -4.168 1.00 89.00 180 PHE A C 1
ATOM 1390 O O . PHE A 1 180 ? -8.305 2.484 -5.126 1.00 89.00 180 PHE A O 1
ATOM 1397 N N . SER A 1 181 ? -7.407 1.912 -3.151 1.00 87.44 181 SER A N 1
ATOM 1398 C CA . SER A 1 181 ? -6.349 2.921 -3.150 1.00 87.44 181 SER A CA 1
ATOM 1399 C C . SER A 1 181 ? -5.029 2.248 -3.535 1.00 87.44 181 SER A C 1
ATOM 1401 O O . SER A 1 181 ? -4.338 1.768 -2.641 1.00 87.44 181 SER A O 1
ATOM 1403 N N . PRO A 1 182 ? -4.666 2.143 -4.826 1.00 85.00 182 PRO A N 1
ATOM 1404 C CA . PRO A 1 182 ? -3.461 1.430 -5.232 1.00 85.00 182 PRO A CA 1
ATOM 1405 C C . PRO A 1 182 ? -2.188 2.169 -4.818 1.00 85.00 182 PRO A C 1
ATOM 1407 O O . PRO A 1 182 ? -2.093 3.392 -4.914 1.00 85.00 182 PRO A O 1
ATOM 1410 N N . CYS A 1 183 ? -1.165 1.415 -4.425 1.00 87.44 183 CYS A N 1
ATOM 1411 C CA . CYS A 1 183 ? 0.148 1.985 -4.141 1.00 87.44 183 CYS A CA 1
ATOM 1412 C C . CYS A 1 183 ? 0.998 2.061 -5.415 1.00 87.44 183 CYS A C 1
ATOM 1414 O O . CYS A 1 183 ? 1.827 1.189 -5.690 1.00 87.44 183 CYS A O 1
ATOM 1416 N N . GLU A 1 184 ? 0.827 3.147 -6.171 1.00 83.56 184 GLU A N 1
ATOM 1417 C CA . GLU A 1 184 ? 1.591 3.441 -7.396 1.00 83.56 184 GLU A CA 1
ATOM 1418 C C . GLU A 1 184 ? 3.115 3.439 -7.168 1.00 83.56 184 GLU A C 1
ATOM 1420 O O . GLU A 1 184 ? 3.882 3.091 -8.063 1.00 83.56 184 GLU A O 1
ATOM 1425 N N . GLY A 1 185 ? 3.569 3.730 -5.942 1.00 82.56 185 GLY A N 1
ATOM 1426 C CA . GLY A 1 185 ? 4.985 3.698 -5.564 1.00 82.56 185 GLY A CA 1
ATOM 1427 C C . GLY A 1 185 ? 5.675 2.333 -5.721 1.00 82.56 185 GLY A C 1
ATOM 1428 O O . GLY A 1 185 ? 6.902 2.290 -5.779 1.00 82.56 185 GLY A O 1
ATOM 1429 N N . PHE A 1 186 ? 4.928 1.226 -5.838 1.00 85.88 186 PHE A N 1
ATOM 1430 C CA . PHE A 1 186 ? 5.501 -0.113 -6.053 1.00 85.88 186 PHE A CA 1
ATOM 1431 C C . PHE A 1 186 ? 5.621 -0.520 -7.527 1.00 85.88 186 PHE A C 1
ATOM 1433 O O . PHE A 1 186 ? 6.224 -1.559 -7.808 1.00 85.88 186 PHE A O 1
ATOM 1440 N N . LEU A 1 187 ? 5.127 0.282 -8.481 1.00 85.00 187 LEU A N 1
ATOM 1441 C CA . LEU A 1 187 ? 5.280 -0.012 -9.915 1.00 85.00 187 LEU A CA 1
ATOM 1442 C C . LEU A 1 187 ? 6.742 -0.293 -10.316 1.00 85.00 187 LEU A C 1
ATOM 1444 O O . LEU A 1 187 ? 6.981 -1.308 -10.972 1.00 85.00 187 LEU A O 1
ATOM 1448 N N . PRO A 1 188 ? 7.738 0.518 -9.900 1.00 84.56 188 PRO A N 1
ATOM 1449 C CA . PRO A 1 188 ? 9.140 0.272 -10.246 1.00 84.56 188 PRO A CA 1
ATOM 1450 C C . PRO A 1 188 ? 9.670 -1.072 -9.730 1.00 84.56 188 PRO A C 1
ATOM 1452 O O . PRO A 1 188 ? 10.492 -1.710 -10.390 1.00 84.56 188 PRO A O 1
ATOM 1455 N N . VAL A 1 189 ? 9.176 -1.536 -8.576 1.00 86.44 189 VAL A N 1
ATOM 1456 C CA . VAL A 1 189 ? 9.544 -2.838 -8.000 1.00 86.44 189 VAL A CA 1
ATOM 1457 C C . VAL A 1 189 ? 8.985 -3.973 -8.860 1.00 86.44 189 VAL A C 1
ATOM 1459 O O . VAL A 1 189 ? 9.719 -4.903 -9.195 1.00 86.44 189 VAL A O 1
ATOM 1462 N N . TYR A 1 190 ? 7.728 -3.871 -9.302 1.00 85.62 190 TYR A N 1
ATOM 1463 C CA . TYR A 1 190 ? 7.115 -4.858 -10.200 1.00 85.62 190 TYR A CA 1
ATOM 1464 C C . TYR A 1 190 ? 7.760 -4.891 -11.589 1.00 85.62 190 TYR A C 1
ATOM 1466 O O . TYR A 1 190 ? 8.027 -5.975 -12.113 1.00 85.62 190 TYR A O 1
ATOM 1474 N N . LEU A 1 191 ? 8.084 -3.723 -12.152 1.00 84.88 191 LEU A N 1
ATOM 1475 C CA . LEU A 1 191 ? 8.819 -3.613 -13.417 1.00 84.88 191 LEU A CA 1
ATOM 1476 C C . LEU A 1 191 ? 10.233 -4.201 -13.312 1.00 84.88 191 LEU A C 1
ATOM 1478 O O . LEU A 1 191 ? 10.722 -4.824 -14.249 1.00 84.88 191 LEU A O 1
ATOM 1482 N N . SER A 1 192 ? 10.881 -4.070 -12.155 1.00 85.06 192 SER A N 1
ATOM 1483 C CA . SER A 1 192 ? 12.167 -4.731 -11.910 1.00 85.06 192 SER A CA 1
ATOM 1484 C C . SER A 1 192 ? 11.995 -6.251 -11.781 1.00 85.06 192 SER A C 1
ATOM 1486 O O . SER A 1 192 ? 12.812 -7.013 -12.294 1.00 85.06 192 SER A O 1
ATOM 1488 N N . GLY A 1 193 ? 10.910 -6.710 -11.152 1.00 82.88 193 GLY A N 1
ATOM 1489 C CA . GLY A 1 193 ? 10.585 -8.128 -10.979 1.00 82.88 193 GLY A CA 1
ATOM 1490 C C . GLY A 1 193 ? 10.317 -8.884 -12.274 1.00 82.88 193 GLY A C 1
ATOM 1491 O O . GLY A 1 193 ? 10.799 -10.007 -12.426 1.00 82.88 193 GLY A O 1
ATOM 1492 N N . ILE A 1 194 ? 9.598 -8.274 -13.222 1.00 83.25 194 ILE A N 1
ATOM 1493 C CA . ILE A 1 194 ? 9.250 -8.934 -14.490 1.00 83.25 194 ILE A CA 1
ATOM 1494 C C . ILE A 1 194 ? 10.473 -9.212 -15.376 1.00 83.25 194 ILE A C 1
ATOM 1496 O O . ILE A 1 194 ? 10.425 -10.106 -16.217 1.00 83.25 194 ILE A O 1
ATOM 1500 N N . THR A 1 195 ? 11.612 -8.545 -15.145 1.00 85.00 195 THR A N 1
ATOM 1501 C CA . THR A 1 195 ? 12.882 -8.900 -15.814 1.00 85.00 195 THR A CA 1
ATOM 1502 C C . THR A 1 195 ? 13.337 -10.333 -15.501 1.00 85.00 195 THR A C 1
ATOM 1504 O O . THR A 1 195 ? 14.072 -10.938 -16.279 1.00 85.00 195 THR A O 1
ATOM 1507 N N . TYR A 1 196 ? 12.841 -10.913 -14.402 1.00 85.56 196 TYR A N 1
ATOM 1508 C CA . TYR A 1 196 ? 13.023 -12.315 -14.018 1.00 85.56 196 TYR A CA 1
ATOM 1509 C C . TYR A 1 196 ? 11.813 -13.199 -14.387 1.00 85.56 196 TYR A C 1
ATOM 1511 O O . TYR A 1 196 ? 11.692 -14.322 -13.894 1.00 85.56 196 TYR A O 1
ATOM 1519 N N . GLY A 1 197 ? 10.910 -12.703 -15.238 1.00 87.56 197 GLY A N 1
ATOM 1520 C CA . GLY A 1 197 ? 9.667 -13.354 -15.649 1.00 87.56 197 GLY A CA 1
ATOM 1521 C C . GLY A 1 197 ? 8.557 -13.309 -14.592 1.00 87.56 197 GLY A C 1
ATOM 1522 O O . GLY A 1 197 ? 8.675 -12.674 -13.542 1.00 87.56 197 GLY A O 1
ATOM 1523 N N . TRP A 1 198 ? 7.465 -14.035 -14.856 1.00 89.06 198 TRP A N 1
ATOM 1524 C CA . TRP A 1 198 ? 6.308 -14.129 -13.951 1.00 89.06 198 TRP A CA 1
ATOM 1525 C C . TRP A 1 198 ? 6.666 -14.670 -12.561 1.00 89.06 198 TRP A C 1
ATOM 1527 O O . TRP A 1 198 ? 6.064 -14.263 -11.572 1.00 89.06 198 TRP A O 1
ATOM 1537 N N . ALA A 1 199 ? 7.684 -15.531 -12.464 1.00 90.06 199 ALA A N 1
ATOM 1538 C CA . ALA A 1 199 ? 8.181 -16.028 -11.183 1.00 90.06 199 ALA A CA 1
ATOM 1539 C C . ALA A 1 199 ? 8.752 -14.900 -10.306 1.00 90.06 199 ALA A C 1
ATOM 1541 O O . ALA A 1 199 ? 8.482 -14.861 -9.107 1.00 90.06 199 ALA A O 1
ATOM 1542 N N . GLY A 1 200 ? 9.495 -13.957 -10.898 1.00 89.00 200 GLY A N 1
ATOM 1543 C CA . GLY A 1 200 ? 10.001 -12.778 -10.192 1.00 89.00 200 GLY A CA 1
ATOM 1544 C C . GLY A 1 200 ? 8.882 -11.844 -9.740 1.00 89.00 200 GLY A C 1
ATOM 1545 O O . GLY A 1 200 ? 8.906 -11.367 -8.607 1.00 89.00 200 GLY A O 1
ATOM 1546 N N . PHE A 1 201 ? 7.871 -11.643 -10.591 1.00 90.69 201 PHE A N 1
ATOM 1547 C CA . PHE A 1 201 ? 6.677 -10.872 -10.243 1.00 90.69 201 PHE A CA 1
ATOM 1548 C C . PHE A 1 201 ? 5.948 -11.476 -9.036 1.00 90.69 201 PHE A C 1
ATOM 1550 O O . PHE A 1 201 ? 5.767 -10.790 -8.034 1.00 90.69 201 PHE A O 1
ATOM 1557 N N . VAL A 1 202 ? 5.603 -12.768 -9.092 1.00 92.25 202 VAL A N 1
ATOM 1558 C CA . VAL A 1 202 ? 4.902 -13.465 -8.001 1.00 92.25 202 VAL A CA 1
ATOM 1559 C C . VAL A 1 202 ? 5.726 -13.437 -6.717 1.00 92.25 202 VAL A C 1
ATOM 1561 O O . VAL A 1 202 ? 5.187 -13.117 -5.659 1.00 92.25 202 VAL A O 1
ATOM 1564 N N . LEU A 1 203 ? 7.033 -13.701 -6.797 1.00 92.75 203 LEU A N 1
ATOM 1565 C CA . LEU A 1 203 ? 7.919 -13.639 -5.636 1.00 92.75 203 LEU A CA 1
ATOM 1566 C C . LEU A 1 203 ? 7.887 -12.250 -4.985 1.00 92.75 203 LEU A C 1
ATOM 1568 O O . LEU A 1 203 ? 7.634 -12.144 -3.786 1.00 92.75 203 LEU A O 1
ATOM 1572 N N . LEU A 1 204 ? 8.078 -11.177 -5.756 1.00 92.44 204 LEU A N 1
ATOM 1573 C CA . LEU A 1 204 ? 8.031 -9.822 -5.206 1.00 92.44 204 LEU A CA 1
ATOM 1574 C C . LEU A 1 204 ? 6.636 -9.470 -4.674 1.00 92.44 204 LEU A C 1
ATOM 1576 O O . LEU A 1 204 ? 6.554 -8.933 -3.575 1.00 92.44 204 LEU A O 1
ATOM 1580 N N . SER A 1 205 ? 5.548 -9.836 -5.361 1.00 92.50 205 SER A N 1
ATOM 1581 C CA . SER A 1 205 ? 4.181 -9.657 -4.845 1.00 92.50 205 SER A CA 1
ATOM 1582 C C . SER A 1 205 ? 3.983 -10.343 -3.495 1.00 92.50 205 SER A C 1
ATOM 1584 O O . SER A 1 205 ? 3.393 -9.753 -2.593 1.00 92.50 205 SER A O 1
ATOM 1586 N N . THR A 1 206 ? 4.495 -11.566 -3.320 1.00 94.06 206 THR A N 1
ATOM 1587 C CA . THR A 1 206 ? 4.390 -12.277 -2.036 1.00 94.06 206 THR A CA 1
ATOM 1588 C C . THR A 1 206 ? 5.207 -11.609 -0.931 1.00 94.06 206 THR A C 1
ATOM 1590 O O . THR A 1 206 ? 4.714 -11.481 0.188 1.00 94.06 206 THR A O 1
ATOM 1593 N N . ILE A 1 207 ? 6.413 -11.121 -1.239 1.00 94.94 207 ILE A N 1
ATOM 1594 C CA . ILE A 1 207 ? 7.279 -10.422 -0.279 1.00 94.94 207 ILE A CA 1
ATOM 1595 C C . ILE A 1 207 ? 6.655 -9.091 0.145 1.00 94.94 207 ILE A C 1
ATOM 1597 O O . ILE A 1 207 ? 6.560 -8.810 1.339 1.00 94.94 207 ILE A O 1
ATOM 1601 N N . LEU A 1 208 ? 6.198 -8.291 -0.822 1.00 93.50 208 LEU A N 1
ATOM 1602 C CA . LEU A 1 208 ? 5.521 -7.022 -0.566 1.00 93.50 208 LEU A CA 1
ATOM 1603 C C . LEU A 1 208 ? 4.225 -7.260 0.214 1.00 93.50 208 LEU A C 1
ATOM 1605 O O . LEU A 1 208 ? 3.967 -6.565 1.188 1.00 93.50 208 LEU A O 1
ATOM 1609 N N . GLY A 1 209 ? 3.452 -8.285 -0.149 1.00 93.88 209 GLY A N 1
ATOM 1610 C CA . GLY A 1 209 ? 2.232 -8.646 0.563 1.00 93.88 209 GLY A CA 1
ATOM 1611 C C . GLY A 1 209 ? 2.467 -9.029 2.018 1.00 93.88 209 GLY A C 1
ATOM 1612 O O . GLY A 1 209 ? 1.779 -8.520 2.904 1.00 93.88 209 GLY A O 1
ATOM 1613 N N . ALA A 1 210 ? 3.470 -9.870 2.277 1.00 95.00 210 ALA A N 1
ATOM 1614 C CA . ALA A 1 210 ? 3.871 -10.228 3.633 1.00 95.00 210 ALA A CA 1
ATOM 1615 C C . ALA A 1 210 ? 4.315 -8.990 4.430 1.00 95.00 210 ALA A C 1
ATOM 1617 O O . ALA A 1 210 ? 3.899 -8.820 5.576 1.00 95.00 210 ALA A O 1
ATOM 1618 N N . ALA A 1 211 ? 5.099 -8.102 3.813 1.00 95.00 211 ALA A N 1
ATOM 1619 C CA . ALA A 1 211 ? 5.555 -6.857 4.425 1.00 95.00 211 ALA A CA 1
ATOM 1620 C C . ALA A 1 211 ? 4.394 -5.918 4.785 1.00 95.00 211 ALA A C 1
ATOM 1622 O O . ALA A 1 211 ? 4.352 -5.395 5.897 1.00 95.00 211 ALA A O 1
ATOM 1623 N N . THR A 1 212 ? 3.437 -5.731 3.873 1.00 94.00 212 THR A N 1
ATOM 1624 C CA . THR A 1 212 ? 2.258 -4.885 4.093 1.00 94.00 212 THR A CA 1
ATOM 1625 C C . THR A 1 212 ? 1.388 -5.433 5.217 1.00 94.00 212 THR A C 1
ATOM 1627 O O . THR A 1 212 ? 1.048 -4.690 6.134 1.00 94.00 212 THR A O 1
ATOM 1630 N N . VAL A 1 213 ? 1.065 -6.732 5.201 1.00 93.69 213 VAL A N 1
ATOM 1631 C CA . VAL A 1 213 ? 0.258 -7.348 6.267 1.00 93.69 213 VAL A CA 1
ATOM 1632 C C . VAL A 1 213 ? 0.976 -7.245 7.613 1.00 93.69 213 VAL A C 1
ATOM 1634 O O . VAL A 1 213 ? 0.351 -6.859 8.597 1.00 93.69 213 VAL A O 1
ATOM 1637 N N . ALA A 1 214 ? 2.286 -7.509 7.655 1.00 94.38 214 ALA A N 1
ATOM 1638 C CA . ALA A 1 214 ? 3.080 -7.354 8.871 1.00 94.38 214 ALA A CA 1
ATOM 1639 C C . ALA A 1 214 ? 3.080 -5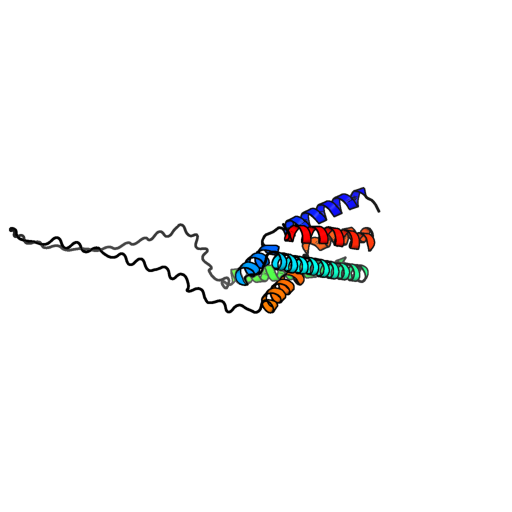.904 9.385 1.00 94.38 214 ALA A C 1
ATOM 1641 O O . ALA A 1 214 ? 2.885 -5.685 10.577 1.00 94.38 214 ALA A O 1
ATOM 1642 N N . GLY A 1 215 ? 3.243 -4.919 8.497 1.00 93.00 215 GLY A N 1
ATOM 1643 C CA . GLY A 1 215 ? 3.229 -3.499 8.857 1.00 93.00 215 GLY A CA 1
ATOM 1644 C C . GLY A 1 215 ? 1.875 -3.017 9.382 1.00 93.00 215 GLY A C 1
ATOM 1645 O O . GLY A 1 215 ? 1.835 -2.186 10.281 1.00 93.00 215 GLY A O 1
ATOM 1646 N N . MET A 1 216 ? 0.766 -3.564 8.873 1.00 92.50 216 MET A N 1
ATOM 1647 C CA . MET A 1 216 ? -0.580 -3.227 9.359 1.00 92.50 216 MET A CA 1
ATOM 1648 C C . MET A 1 216 ? -0.968 -3.936 10.666 1.00 92.50 216 MET A C 1
ATOM 1650 O O . MET A 1 216 ? -1.933 -3.527 11.313 1.00 92.50 216 MET A O 1
ATOM 1654 N N . MET A 1 217 ? -0.281 -5.026 11.019 1.00 90.75 217 MET A N 1
ATOM 1655 C CA . MET A 1 217 ? -0.556 -5.823 12.222 1.00 90.75 217 MET A CA 1
ATOM 1656 C C . MET A 1 217 ? 0.266 -5.414 13.449 1.00 90.75 217 MET A C 1
ATOM 1658 O O . MET A 1 217 ? -0.008 -5.928 14.536 1.00 90.75 217 MET A O 1
ATOM 1662 N N . LEU A 1 218 ? 1.266 -4.549 13.270 1.00 87.19 218 LEU A N 1
ATOM 1663 C CA . LEU A 1 218 ? 2.137 -4.044 14.333 1.00 87.19 218 LEU A CA 1
ATOM 1664 C C . LEU A 1 218 ? 1.393 -3.059 15.252 1.00 87.19 218 LEU A C 1
ATOM 1666 O O . LEU A 1 218 ? 1.575 -3.170 16.486 1.00 87.19 218 LEU A O 1
#

Mean predicted aligned error: 15.98 Å

Radius of gyration: 32.53 Å; Cα contacts (8 Å, |Δi|>4): 123; chains: 1; bounding box: 49×88×88 Å

Foldseek 3Di:
DPCVVLVVLLVVLLVCLQVVLLPCVLQVLLVVLCVLQVPDPVVSLVLSLLLLLLQLVLQLVVLVVCVVVCVVVVVCCVPPVVVVVVVVVVVVVVVVVVCVVVVVPDPPPPDDPPDDDDDDDDDDDDDDDDDDDDDDDDDDDDPPDPPPPPPVPPPPVPPPNPVNDPPVVSSVVSSCVSNVPHDPVCSVSQVVQCVVPPVSSVVSSVSSSVSSSNSNND

Sequence (218 aa):
MNLSMLVPIAATGFLVAFLHAAIPTHWLPFVLASRGQGWGRGKTLAVTALAGLGHVVFTAFLGALVVWFGIETSPWTGGILPLLAGGVLFLFGGYYIARQLRGQGGHHHWQLPWRRGHDHAHEHRHDHSHDHSHDHDHGHAHGHDHGHVHLQPHAHAAPVAATRRSDTAAILSLLALLTFSPCEGFLPVYLSGITYGWAGFVLLSTILGAATVAGMML

pLDDT: mean 77.7, std 18.19, range [41.34, 95.56]